Protein AF-A0A245ZT19-F1 (afdb_monomer)

Organism: NCBI:txid370959

Solvent-accessible surface area (backbone atoms only — not comparable to full-atom values): 15879 Å² total; per-residue (Å²): 135,87,75,65,71,72,68,60,70,73,66,64,50,75,56,33,63,72,49,55,46,50,72,22,51,42,85,47,92,98,32,25,25,40,15,74,93,61,24,46,46,21,30,74,36,50,62,68,58,50,52,50,52,30,53,49,33,32,53,49,47,54,52,48,54,54,47,48,55,51,38,42,53,51,16,43,54,48,13,57,68,75,30,68,91,52,58,70,31,61,26,32,32,47,20,41,51,42,31,38,52,48,49,47,51,47,50,54,51,48,54,55,54,71,40,47,61,60,63,76,45,66,86,59,73,63,77,39,75,62,39,75,67,70,90,67,68,79,60,28,32,68,55,50,55,46,48,35,51,53,54,51,49,65,69,56,67,79,67,86,50,66,40,58,52,27,41,46,58,31,51,52,51,41,53,53,49,45,51,51,51,52,50,51,52,56,61,69,68,52,50,75,66,52,52,60,60,47,52,58,54,57,52,68,70,52,59,73,67,51,70,65,52,50,52,51,37,52,51,45,42,50,49,30,33,53,47,26,46,50,32,24,53,51,34,26,53,48,41,28,56,75,68,74,39,54,89,92,68,51,56,67,67,56,48,50,53,12,45,55,52,4,48,53,47,12,52,52,49,31,54,51,44,36,51,50,32,30,73,73,68,74,42,46,38,38,40,54,65,67,71,63,62,97,86,118

Radius of gyration: 22.36 Å; Cα contacts (8 Å, |Δi|>4): 293; chains: 1; bounding box: 56×54×64 Å

Sequence (296 aa):
MSRDPLSSASRAGPFDKLAGVAAQFEPAGDGYLYRQDGWGPGIPVTLLERDAFVRAGARDLLLHLAALALCVVAAWLAAVRVTSGADDVVGAVVFATFASAAAILLLISHEWHRRAASRAMAARRPAAPPRTAPGGGAGYGTIAGVMAIALLWLFTGTIGTTAYRAFFAVSVLLIGMFLIVRRWLARRRLTPSQRRAATPLRRASAEPASVGAGCAMLLFFLLETVAGIFALFGTVALVLRLAGQPIEDPNGWVFAIGFLLGGAVAYAAMRMIDRLCKRWTGLSAMDAFSWLPVHW

Structure (mmCIF, N/CA/C/O backbone):
data_AF-A0A245ZT19-F1
#
_entry.id   AF-A0A245ZT19-F1
#
loop_
_atom_site.group_PDB
_atom_site.id
_atom_site.type_symbol
_atom_site.label_atom_id
_atom_site.label_alt_id
_atom_site.label_comp_id
_atom_site.label_asym_id
_atom_site.label_entity_id
_atom_site.label_seq_id
_atom_site.pdbx_PDB_ins_code
_atom_site.Cartn_x
_atom_site.Cartn_y
_atom_site.Cartn_z
_atom_site.occupancy
_atom_site.B_iso_or_equiv
_atom_site.auth_seq_id
_atom_site.auth_comp_id
_atom_site.auth_asym_id
_atom_site.auth_atom_id
_atom_site.pdbx_PDB_model_num
ATOM 1 N N . MET A 1 1 ? -15.063 -27.845 30.326 1.00 54.38 1 MET A N 1
ATOM 2 C CA . MET A 1 1 ? -13.776 -27.514 29.673 1.00 54.38 1 MET A CA 1
ATOM 3 C C . MET A 1 1 ? -13.920 -26.181 28.950 1.00 54.38 1 MET A C 1
ATOM 5 O O . MET A 1 1 ? -14.525 -26.136 27.888 1.00 54.38 1 MET A O 1
ATOM 9 N N . SER A 1 2 ? -13.437 -25.098 29.561 1.00 58.59 2 SER A N 1
ATOM 10 C CA . SER A 1 2 ? -13.390 -23.760 28.957 1.00 58.59 2 SER A CA 1
ATOM 11 C C . SER A 1 2 ? -12.283 -23.744 27.898 1.00 58.59 2 SER A C 1
ATOM 13 O O . SER A 1 2 ? -11.113 -23.917 28.234 1.00 58.59 2 SER A O 1
ATOM 15 N N . ARG A 1 3 ? -12.639 -23.638 26.612 1.00 58.53 3 ARG A N 1
ATOM 16 C CA . ARG A 1 3 ? -11.652 -23.366 25.558 1.00 58.53 3 ARG A CA 1
ATOM 17 C C . ARG A 1 3 ? -11.302 -21.894 25.659 1.00 58.53 3 ARG A C 1
ATOM 19 O O . ARG A 1 3 ? -12.158 -21.060 25.398 1.00 58.53 3 ARG A O 1
ATOM 26 N N . ASP A 1 4 ? -10.061 -21.615 26.030 1.00 64.50 4 ASP A N 1
ATOM 27 C CA . ASP A 1 4 ? -9.544 -20.263 26.197 1.00 64.50 4 ASP A CA 1
ATOM 28 C C . ASP A 1 4 ? -9.726 -19.458 24.889 1.00 64.50 4 ASP A C 1
ATOM 30 O O . ASP A 1 4 ? -9.058 -19.764 23.884 1.00 64.50 4 ASP A O 1
ATOM 34 N N . PRO A 1 5 ? -10.655 -18.480 24.838 1.00 56.66 5 PRO A N 1
ATOM 35 C CA . PRO A 1 5 ? -11.001 -17.764 23.608 1.00 56.66 5 PRO A CA 1
ATOM 36 C C . PRO A 1 5 ? -9.805 -16.985 23.041 1.00 56.66 5 PRO A C 1
ATOM 38 O O . PRO A 1 5 ? -9.722 -16.763 21.828 1.00 56.66 5 PRO A O 1
ATOM 41 N N . LEU A 1 6 ? -8.816 -16.674 23.884 1.00 55.88 6 LEU A N 1
ATOM 42 C CA . LEU A 1 6 ? -7.572 -16.007 23.507 1.00 55.88 6 LEU A CA 1
ATOM 43 C C . LEU A 1 6 ? -6.651 -16.875 22.632 1.00 55.88 6 LEU A C 1
ATOM 45 O O . LEU A 1 6 ? -5.889 -16.335 21.829 1.00 55.88 6 LEU A O 1
ATOM 49 N N . SER A 1 7 ? -6.764 -18.207 22.685 1.00 59.12 7 SER A N 1
ATOM 50 C CA . SER A 1 7 ? -5.954 -19.104 21.840 1.00 59.12 7 SER A CA 1
ATOM 51 C C . SER A 1 7 ? -6.336 -19.065 20.351 1.00 59.12 7 SER A C 1
ATOM 53 O O . SER A 1 7 ? -5.546 -19.455 19.491 1.00 59.12 7 SER A O 1
ATOM 55 N N . SER A 1 8 ? -7.532 -18.560 20.022 1.00 55.00 8 SER A N 1
ATOM 56 C CA . SER A 1 8 ? -8.007 -18.430 18.637 1.00 55.00 8 SER A CA 1
ATOM 57 C C . SER A 1 8 ? -7.452 -17.190 17.923 1.00 55.00 8 SER A C 1
ATOM 59 O O . SER A 1 8 ? -7.265 -17.206 16.705 1.00 55.00 8 SER A O 1
ATOM 61 N N . ALA A 1 9 ? -7.099 -16.139 18.673 1.00 54.78 9 ALA A N 1
ATOM 62 C CA . ALA A 1 9 ? -6.536 -14.906 18.127 1.00 54.78 9 ALA A CA 1
ATOM 63 C C . ALA A 1 9 ? -5.123 -15.098 17.538 1.00 54.78 9 ALA A C 1
ATOM 65 O O . ALA A 1 9 ? -4.716 -14.329 16.667 1.00 54.78 9 ALA A O 1
ATOM 66 N N . SER A 1 10 ? -4.390 -16.144 17.945 1.00 55.75 10 SER A N 1
ATOM 67 C CA . SER A 1 10 ? -3.040 -16.429 17.435 1.00 55.75 10 SER A CA 1
ATOM 68 C C . SER A 1 10 ? -3.011 -17.187 16.100 1.00 55.75 10 SER A C 1
ATOM 70 O O . SER A 1 10 ? -1.952 -17.266 15.480 1.00 55.75 10 SER A O 1
ATOM 72 N N . ARG A 1 11 ? -4.156 -17.693 15.609 1.00 63.12 11 ARG A N 1
ATOM 73 C CA . ARG A 1 11 ? -4.246 -18.474 14.357 1.00 63.12 11 ARG A CA 1
ATOM 74 C C . ARG A 1 11 ? -4.524 -17.652 13.098 1.00 63.12 11 ARG A C 1
ATOM 76 O O . ARG A 1 11 ? -4.801 -18.236 12.055 1.00 63.12 11 ARG A O 1
ATOM 83 N N . ALA A 1 12 ? -4.469 -16.322 13.168 1.00 65.38 12 ALA A N 1
ATOM 84 C CA . ALA A 1 12 ? -4.540 -15.506 11.959 1.00 65.38 12 ALA A CA 1
ATOM 85 C C . ALA A 1 12 ? -3.363 -15.875 11.042 1.00 65.38 12 ALA A C 1
ATOM 87 O O . ALA A 1 12 ? -2.196 -15.740 11.435 1.00 65.38 12 ALA A O 1
ATOM 88 N N . GLY A 1 13 ? -3.675 -16.357 9.839 1.00 73.62 13 GLY A N 1
ATOM 89 C CA . GLY A 1 13 ? -2.670 -16.726 8.853 1.00 73.62 13 GLY A CA 1
ATOM 90 C C . GLY A 1 13 ? -1.829 -15.509 8.447 1.00 73.62 13 GLY A C 1
ATOM 91 O O . GLY A 1 13 ? -2.237 -14.361 8.656 1.00 73.62 13 GLY A O 1
ATOM 92 N N . PRO A 1 14 ? -0.650 -15.710 7.837 1.00 69.81 14 PRO A N 1
ATOM 93 C CA . PRO A 1 14 ? 0.199 -14.603 7.388 1.00 69.81 14 PRO A CA 1
ATOM 94 C C . PRO A 1 14 ? -0.545 -13.639 6.444 1.00 69.81 14 PRO A C 1
ATOM 96 O O . PRO A 1 14 ? -0.366 -12.424 6.538 1.00 69.81 14 PRO A O 1
ATOM 99 N N . PHE A 1 15 ? -1.450 -14.158 5.608 1.00 63.06 15 PHE A N 1
ATOM 100 C CA . PHE A 1 15 ? -2.271 -13.361 4.693 1.00 63.06 15 PHE A CA 1
ATOM 101 C C . PHE A 1 15 ? -3.323 -12.490 5.395 1.00 63.06 15 PHE A C 1
ATOM 103 O O . PHE A 1 15 ? -3.594 -11.382 4.935 1.00 63.06 15 PHE A O 1
ATOM 110 N N . ASP A 1 16 ? -3.856 -12.920 6.541 1.00 67.56 16 ASP A N 1
ATOM 111 C CA . ASP A 1 16 ? -4.847 -12.142 7.301 1.00 67.56 16 ASP A CA 1
ATOM 112 C C . ASP A 1 16 ? -4.227 -10.864 7.879 1.00 67.56 16 ASP A C 1
ATOM 114 O O . ASP A 1 16 ? -4.866 -9.807 7.937 1.00 67.56 16 ASP A O 1
ATOM 118 N N . LYS A 1 17 ? -2.950 -10.952 8.277 1.00 68.25 17 LYS A N 1
ATOM 119 C CA . LYS A 1 17 ? -2.158 -9.807 8.745 1.00 68.25 17 LYS A CA 1
ATOM 120 C C . LYS A 1 17 ? -1.854 -8.842 7.600 1.00 68.25 17 LYS A C 1
ATOM 122 O O . LYS A 1 17 ? -1.974 -7.635 7.785 1.00 68.25 17 LYS A O 1
ATOM 127 N N . LEU A 1 18 ? -1.517 -9.373 6.424 1.00 61.47 18 LEU A N 1
ATOM 128 C CA . LEU A 1 18 ? -1.243 -8.596 5.210 1.00 61.47 18 LEU A CA 1
ATOM 129 C C . LEU A 1 18 ? -2.477 -7.850 4.685 1.00 61.47 18 LEU A C 1
ATOM 131 O O . LEU A 1 18 ? -2.364 -6.686 4.314 1.00 61.47 18 LEU A O 1
ATOM 135 N N . ALA A 1 19 ? -3.662 -8.466 4.720 1.00 69.31 19 ALA A N 1
ATOM 136 C CA . ALA A 1 19 ? -4.909 -7.811 4.312 1.00 69.31 19 ALA A CA 1
ATOM 137 C C . ALA A 1 19 ? -5.309 -6.642 5.237 1.00 69.31 19 ALA A C 1
ATOM 139 O O . ALA A 1 19 ? -6.120 -5.788 4.866 1.00 69.31 19 ALA A O 1
ATOM 140 N N . GLY A 1 20 ? -4.781 -6.601 6.468 1.00 73.00 20 GLY A N 1
ATOM 141 C CA . GLY A 1 20 ? -5.048 -5.531 7.433 1.00 73.00 20 GLY A CA 1
ATOM 142 C C . GLY A 1 20 ? -6.518 -5.427 7.867 1.00 73.00 20 GLY A C 1
ATOM 143 O O . GLY A 1 20 ? -6.924 -4.411 8.432 1.00 73.00 20 GLY A O 1
ATOM 144 N N . VAL A 1 21 ? -7.338 -6.444 7.576 1.00 82.81 21 VAL A N 1
ATOM 145 C CA . VAL A 1 21 ? -8.755 -6.511 7.972 1.00 82.81 21 VAL A CA 1
ATOM 146 C C . VAL A 1 21 ? -8.883 -7.039 9.397 1.00 82.81 21 VAL A C 1
ATOM 148 O O . VAL A 1 21 ? -9.641 -6.481 10.183 1.00 82.81 21 VAL A O 1
ATOM 151 N N . ALA A 1 22 ? -8.081 -8.038 9.778 1.00 86.25 22 ALA A N 1
ATOM 152 C CA . ALA A 1 22 ? -8.106 -8.615 11.124 1.00 86.25 22 ALA A CA 1
ATOM 153 C C . ALA A 1 22 ? -7.781 -7.589 12.226 1.00 86.25 22 ALA A C 1
ATOM 155 O O . ALA A 1 22 ? -8.376 -7.637 13.298 1.00 86.25 22 ALA A O 1
ATOM 156 N N . ALA A 1 23 ? -6.899 -6.625 11.941 1.00 83.81 23 ALA A N 1
ATOM 157 C CA . ALA A 1 23 ? -6.518 -5.560 12.873 1.00 83.81 23 ALA A CA 1
ATOM 158 C C . ALA A 1 23 ? -7.666 -4.587 13.217 1.00 83.81 23 ALA A C 1
ATOM 160 O O . ALA A 1 23 ? -7.530 -3.794 14.142 1.00 83.81 23 ALA A O 1
ATOM 161 N N . GLN A 1 24 ? -8.786 -4.636 12.488 1.00 90.56 24 GLN A N 1
ATOM 162 C CA . GLN A 1 24 ? -9.964 -3.794 12.731 1.00 90.56 24 GLN A CA 1
ATOM 163 C C . GLN A 1 24 ? -10.934 -4.397 13.760 1.00 90.56 24 GLN A C 1
ATOM 165 O O . GLN A 1 24 ? -11.947 -3.773 14.067 1.00 90.56 24 GLN A O 1
ATOM 170 N N . PHE A 1 25 ? -10.667 -5.608 14.261 1.00 94.38 25 PHE A N 1
ATOM 171 C CA . PHE A 1 25 ? -11.528 -6.314 15.211 1.00 94.38 25 PHE A CA 1
ATOM 172 C C . PHE A 1 25 ? -10.814 -6.491 16.550 1.00 94.38 25 PHE A C 1
ATOM 174 O O . PHE A 1 25 ? -9.817 -7.205 16.651 1.00 94.38 25 PHE A O 1
ATOM 181 N N . GLU A 1 26 ? -11.352 -5.859 17.584 1.00 93.00 26 GLU A N 1
ATOM 182 C CA . GLU A 1 26 ? -10.833 -5.891 18.950 1.00 93.00 26 GLU A CA 1
ATOM 183 C C . GLU A 1 26 ? -11.645 -6.891 19.785 1.00 93.00 26 GLU A C 1
ATOM 185 O O . GLU A 1 26 ? -12.871 -6.849 19.715 1.00 93.00 26 GLU A O 1
ATOM 190 N N . PRO A 1 27 ? -11.032 -7.784 20.575 1.00 94.62 27 PRO A N 1
ATOM 191 C CA . PRO A 1 27 ? -11.780 -8.672 21.469 1.00 94.62 27 PRO A CA 1
ATOM 192 C C . PRO A 1 27 ? -12.597 -7.880 22.506 1.00 94.62 27 PRO A C 1
ATOM 194 O O . PRO A 1 27 ? -12.078 -6.927 23.091 1.00 94.62 27 PRO A O 1
ATOM 197 N N . ALA A 1 28 ? -13.853 -8.268 22.751 1.00 95.06 28 ALA A N 1
ATOM 198 C CA . ALA A 1 28 ? -14.713 -7.647 23.763 1.00 95.06 28 ALA A CA 1
ATOM 199 C C . ALA A 1 28 ? -15.787 -8.617 24.284 1.00 95.06 28 ALA A C 1
ATOM 201 O O . ALA A 1 28 ? -16.756 -8.914 23.582 1.00 95.06 28 ALA A O 1
ATOM 202 N N . GLY A 1 29 ? -15.637 -9.074 25.533 1.00 92.75 29 GLY A N 1
ATOM 203 C CA . GLY A 1 29 ? -16.539 -10.063 26.134 1.00 92.75 29 GLY A CA 1
ATOM 204 C C . GLY A 1 29 ? -16.599 -11.344 25.296 1.00 92.75 29 GLY A C 1
ATOM 205 O O . GLY A 1 29 ? -15.560 -11.873 24.907 1.00 92.75 29 GLY A O 1
ATOM 206 N N . ASP A 1 30 ? -17.814 -11.779 24.960 1.00 92.25 30 ASP A N 1
ATOM 207 C CA . ASP A 1 30 ? -18.072 -12.979 24.147 1.00 92.25 30 ASP A CA 1
ATOM 208 C C . ASP A 1 30 ? -17.965 -12.737 22.624 1.00 92.25 30 ASP A C 1
ATOM 210 O O . ASP A 1 30 ? -18.282 -13.613 21.816 1.00 92.25 30 ASP A O 1
ATOM 214 N N . GLY A 1 31 ? -17.536 -11.544 22.200 1.00 95.19 31 GLY A N 1
ATOM 215 C CA . GLY A 1 31 ? -17.458 -11.162 20.793 1.00 95.19 31 GLY A CA 1
ATOM 216 C C . GLY A 1 31 ? -16.306 -10.216 20.474 1.00 95.19 31 GLY A C 1
ATOM 217 O O . GLY A 1 31 ? -15.242 -10.239 21.096 1.00 95.19 31 GLY A O 1
ATOM 218 N N . TYR A 1 32 ? -16.516 -9.393 19.449 1.00 97.12 32 TYR A N 1
ATOM 219 C CA . TYR A 1 32 ? -15.545 -8.419 18.969 1.00 97.12 32 TYR A CA 1
ATOM 220 C C . TYR A 1 32 ? -16.182 -7.042 18.808 1.00 97.12 32 TYR A C 1
ATOM 222 O O . TYR A 1 32 ? -17.378 -6.903 18.560 1.00 97.12 32 TYR A O 1
ATOM 230 N N . LEU A 1 33 ? -15.355 -6.008 18.890 1.00 96.69 33 LEU A N 1
ATOM 231 C CA . LEU A 1 33 ? -15.681 -4.659 18.466 1.00 96.69 33 LEU A CA 1
ATOM 232 C C . LEU A 1 33 ? -14.980 -4.381 17.144 1.00 96.69 33 LEU A C 1
ATOM 234 O O . LEU A 1 33 ? -13.755 -4.427 17.050 1.00 96.69 33 LEU A O 1
ATOM 238 N N . TYR A 1 34 ? -15.761 -4.061 16.123 1.00 96.12 34 TYR A N 1
ATOM 239 C CA . TYR A 1 34 ? -15.250 -3.527 14.877 1.00 96.12 34 TYR A CA 1
ATOM 240 C C . TYR A 1 34 ? -14.967 -2.031 15.020 1.00 96.12 34 TYR A C 1
ATOM 242 O O . TYR A 1 34 ? -15.844 -1.257 15.420 1.00 96.12 34 TYR A O 1
ATOM 250 N N . ARG A 1 35 ? -13.749 -1.628 14.655 1.00 93.50 35 ARG A N 1
ATOM 251 C CA . ARG A 1 35 ? -13.320 -0.235 14.517 1.00 93.50 35 ARG A CA 1
ATOM 252 C C . ARG A 1 35 ? -12.575 -0.078 13.203 1.00 93.50 35 ARG A C 1
ATOM 254 O O . ARG A 1 35 ? -11.525 -0.688 12.998 1.00 93.50 35 ARG A O 1
ATOM 261 N N . GLN A 1 36 ? -13.101 0.757 12.312 1.00 87.56 36 GLN A N 1
ATOM 262 C CA . GLN A 1 36 ? -12.430 1.019 11.045 1.00 87.56 36 GLN A CA 1
ATOM 263 C C . GLN A 1 36 ? -11.054 1.636 11.317 1.00 87.56 36 GLN A C 1
ATOM 265 O O . GLN A 1 36 ? -10.942 2.666 11.981 1.00 87.56 36 GLN A O 1
ATOM 270 N N . ASP A 1 37 ? -10.011 0.979 10.809 1.00 82.56 37 ASP A N 1
ATOM 271 C CA . ASP A 1 37 ? -8.611 1.356 11.025 1.00 82.56 37 ASP A CA 1
ATOM 272 C C . ASP A 1 37 ? -8.202 1.445 12.521 1.00 82.56 37 ASP A C 1
ATOM 274 O O . ASP A 1 37 ? -7.204 2.082 12.837 1.00 82.56 37 ASP A O 1
ATOM 278 N N . GLY A 1 38 ? -8.947 0.809 13.441 1.00 84.00 38 GLY A N 1
ATOM 279 C CA . GLY A 1 38 ? -8.692 0.846 14.892 1.00 84.00 38 GLY A CA 1
ATOM 280 C C . GLY A 1 38 ? -9.283 2.060 15.629 1.00 84.00 38 GLY A C 1
ATOM 281 O O . GLY A 1 38 ? -9.121 2.187 16.843 1.00 84.00 38 GLY A O 1
ATOM 282 N N . TRP A 1 39 ? -10.006 2.943 14.928 1.00 84.75 39 TRP A N 1
ATOM 283 C CA . TRP A 1 39 ? -10.512 4.209 15.476 1.00 84.75 39 TRP A CA 1
ATOM 284 C C . TRP A 1 39 ? -12.036 4.332 15.406 1.00 84.75 39 TRP A C 1
ATOM 286 O O . TRP A 1 39 ? -12.730 3.537 14.772 1.00 84.75 39 TRP A O 1
ATOM 296 N N . GLY A 1 40 ? -12.567 5.385 16.034 1.00 87.50 40 GLY A N 1
ATOM 297 C CA . GLY A 1 40 ? -14.006 5.656 16.045 1.00 87.50 40 GLY A CA 1
ATOM 298 C C . GLY A 1 40 ? -14.746 4.774 17.049 1.00 87.50 40 GLY A C 1
ATOM 299 O O . GLY A 1 40 ? -14.092 4.130 17.867 1.00 87.50 40 GLY A O 1
ATOM 300 N N . PRO A 1 41 ? -16.088 4.805 17.085 1.00 93.06 41 PRO A N 1
ATOM 301 C CA . PRO A 1 41 ? -16.881 4.046 18.049 1.00 93.06 41 PRO A CA 1
ATOM 302 C C . PRO A 1 41 ? -16.854 2.544 17.731 1.00 93.06 41 PRO A C 1
ATOM 304 O O . PRO A 1 41 ? -16.785 2.154 16.569 1.00 93.06 41 PRO A O 1
ATOM 307 N N . GLY A 1 42 ? -16.870 1.704 18.767 1.00 95.69 42 GLY A N 1
ATOM 308 C CA . GLY A 1 42 ? -16.786 0.252 18.595 1.00 95.69 42 GLY A CA 1
ATOM 309 C C . GLY A 1 42 ? -18.158 -0.331 18.283 1.00 95.69 42 GLY A C 1
ATOM 310 O O . GLY A 1 42 ? -19.097 -0.138 19.059 1.00 95.69 42 GLY A O 1
ATOM 311 N N . ILE A 1 43 ? -18.273 -1.040 17.162 1.00 97.38 43 ILE A N 1
ATOM 312 C CA . ILE A 1 43 ? -19.517 -1.694 16.743 1.00 97.38 43 ILE A CA 1
ATOM 313 C C . ILE A 1 43 ? -19.443 -3.176 17.123 1.00 97.38 43 ILE A C 1
ATOM 315 O O . ILE A 1 43 ? -18.464 -3.819 16.750 1.00 97.38 43 ILE A O 1
ATOM 319 N N . PRO A 1 44 ? -20.428 -3.738 17.844 1.00 97.38 44 PRO A N 1
ATOM 320 C CA . PRO A 1 44 ? -20.389 -5.143 18.233 1.00 97.38 44 PRO A CA 1
ATOM 321 C C . PRO A 1 44 ? -20.523 -6.056 17.007 1.00 97.38 44 PRO A C 1
ATOM 323 O O . PRO A 1 44 ? -21.385 -5.856 16.144 1.00 97.38 44 PRO A O 1
ATOM 326 N N . VAL A 1 45 ? -19.653 -7.061 16.944 1.00 97.25 45 VAL A N 1
ATOM 327 C CA . VAL A 1 45 ? -19.564 -8.057 15.875 1.00 97.25 45 VAL A CA 1
ATOM 328 C C . VAL A 1 45 ? -19.335 -9.431 16.499 1.00 97.25 45 VAL A C 1
ATOM 330 O O . VAL A 1 45 ? -18.525 -9.596 17.412 1.00 97.25 45 VAL A O 1
ATOM 333 N N . THR A 1 46 ? -20.053 -10.434 16.008 1.00 96.62 46 THR A N 1
ATOM 334 C CA . THR A 1 46 ? -19.875 -11.826 16.444 1.00 96.62 46 THR A CA 1
ATOM 335 C C . THR A 1 46 ? -18.575 -12.420 15.887 1.00 96.62 46 THR A C 1
ATOM 337 O O . THR A 1 46 ? -18.034 -11.949 14.884 1.00 96.62 46 THR A O 1
ATOM 340 N N . LEU A 1 47 ? -18.070 -13.502 16.492 1.00 94.88 47 LEU A N 1
ATOM 341 C CA . LEU A 1 47 ? -16.902 -14.222 15.961 1.00 94.88 47 LEU A CA 1
ATOM 342 C C . LEU A 1 47 ? -17.118 -14.680 14.505 1.00 94.88 47 LEU A C 1
ATOM 344 O O . LEU A 1 47 ? -16.230 -14.525 13.668 1.00 94.88 47 LEU A O 1
ATOM 348 N N . LEU A 1 48 ? -18.315 -15.185 14.187 1.00 95.81 48 LEU A N 1
ATOM 349 C CA . LEU A 1 48 ? -18.652 -15.673 12.847 1.00 95.81 48 LEU A CA 1
ATOM 350 C C . LEU A 1 48 ? -18.599 -14.556 11.796 1.00 95.81 48 LEU A C 1
ATOM 352 O O . LEU A 1 48 ? -18.060 -14.756 10.706 1.00 95.81 48 LEU A O 1
ATOM 356 N N . GLU A 1 49 ? -19.119 -13.374 12.126 1.00 96.62 49 GLU A N 1
ATOM 357 C CA . GLU A 1 49 ? -19.066 -12.204 11.248 1.00 96.62 49 GLU A CA 1
ATOM 358 C C . GLU A 1 49 ? -17.632 -11.712 11.040 1.00 96.62 49 GLU A C 1
ATOM 360 O O . GLU A 1 49 ? -17.234 -11.472 9.899 1.00 96.62 49 GLU A O 1
ATOM 365 N N . ARG A 1 50 ? -16.836 -11.604 12.116 1.00 94.81 50 ARG A N 1
ATOM 366 C CA . ARG A 1 50 ? -15.407 -11.260 12.024 1.00 94.81 50 ARG A CA 1
ATOM 367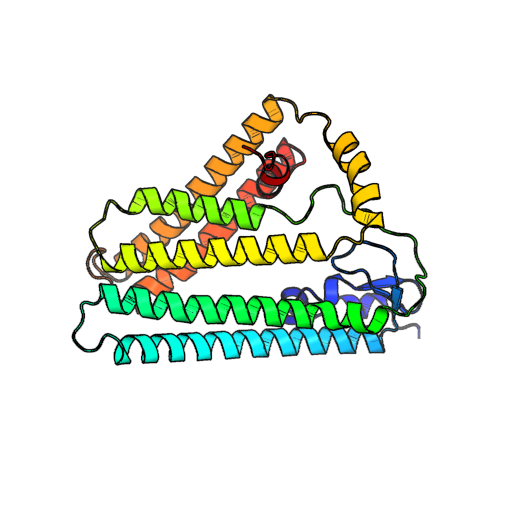 C C . ARG A 1 50 ? -14.700 -12.192 11.048 1.00 94.81 50 ARG A C 1
ATOM 369 O O . ARG A 1 50 ? -14.042 -11.724 10.121 1.00 94.81 50 ARG A O 1
ATOM 376 N N . ASP A 1 51 ? -14.839 -13.497 11.246 1.00 94.75 51 ASP A N 1
ATOM 377 C CA . ASP A 1 51 ? -14.126 -14.485 10.447 1.00 94.75 51 ASP A CA 1
ATOM 378 C C . ASP A 1 51 ? -14.578 -14.461 8.979 1.00 94.75 51 ASP A C 1
ATOM 380 O O . ASP A 1 51 ? -13.763 -14.649 8.074 1.00 94.75 51 ASP A O 1
ATOM 384 N N . ALA A 1 52 ? -15.857 -14.168 8.719 1.00 95.31 52 ALA A N 1
ATOM 385 C CA . ALA A 1 52 ? -16.357 -13.948 7.366 1.00 95.31 52 ALA A CA 1
ATOM 386 C C . ALA A 1 52 ? -15.692 -12.731 6.697 1.00 95.31 52 ALA A C 1
ATOM 388 O O . ALA A 1 52 ? -15.223 -12.850 5.563 1.00 95.31 52 ALA A O 1
ATOM 389 N N . PHE A 1 53 ? -15.578 -11.592 7.392 1.00 94.56 53 PHE A N 1
ATO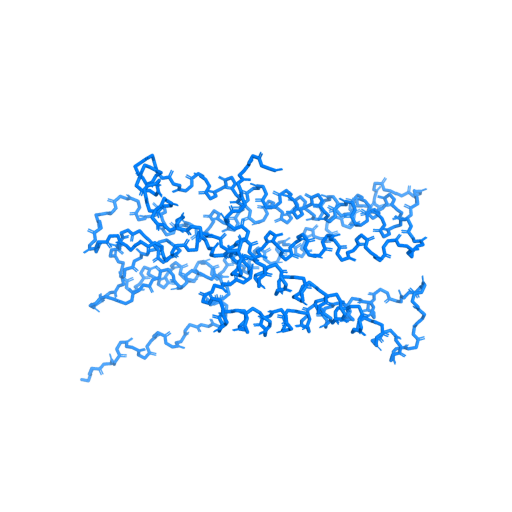M 390 C CA . PHE A 1 53 ? -14.903 -10.404 6.852 1.00 94.56 53 PHE A CA 1
ATOM 391 C C . PHE A 1 53 ? -13.403 -10.611 6.651 1.00 94.56 53 PHE A C 1
ATOM 393 O O . PHE A 1 53 ? -12.865 -10.177 5.633 1.00 94.56 53 PHE A O 1
ATOM 400 N N . VAL A 1 54 ? -12.723 -11.280 7.586 1.00 91.88 54 VAL A N 1
ATOM 401 C CA . VAL A 1 54 ? -11.285 -11.564 7.477 1.00 91.88 54 VAL A CA 1
ATOM 402 C C . VAL A 1 54 ? -11.007 -12.470 6.278 1.00 91.88 54 VAL A C 1
ATOM 404 O O . VAL A 1 54 ? -10.186 -12.111 5.434 1.00 91.88 54 VAL A O 1
ATOM 407 N N . ARG A 1 55 ? -11.750 -13.578 6.124 1.00 91.81 55 ARG A N 1
ATOM 408 C CA . ARG A 1 55 ? -11.613 -14.467 4.956 1.00 91.81 55 ARG A CA 1
ATOM 409 C C . ARG A 1 55 ? -11.930 -13.756 3.643 1.00 91.81 55 ARG A C 1
ATOM 411 O O . ARG A 1 55 ? -11.215 -13.950 2.661 1.00 91.81 55 ARG A O 1
ATOM 418 N N . ALA A 1 56 ? -12.978 -12.930 3.616 1.00 90.06 56 ALA A N 1
ATOM 419 C CA . ALA A 1 56 ? -13.322 -12.143 2.436 1.00 90.06 56 ALA A CA 1
ATOM 420 C C . ALA A 1 56 ? -12.200 -11.159 2.069 1.00 90.06 56 ALA A C 1
ATOM 422 O O . ALA A 1 56 ? -11.826 -11.086 0.904 1.00 90.06 56 ALA A O 1
ATOM 423 N N . GLY A 1 57 ? -11.615 -10.468 3.053 1.00 84.19 57 GLY A N 1
ATOM 424 C CA . GLY A 1 57 ? -10.489 -9.555 2.847 1.00 84.19 57 GLY A CA 1
ATOM 425 C C . GLY A 1 57 ? -9.213 -10.249 2.365 1.00 84.19 57 GLY A C 1
ATOM 426 O O . GLY A 1 57 ? -8.534 -9.731 1.483 1.00 84.19 57 GLY A O 1
ATOM 427 N N . ALA A 1 58 ? -8.899 -11.434 2.896 1.00 83.75 58 ALA A N 1
ATOM 428 C CA . ALA A 1 58 ? -7.758 -12.228 2.440 1.00 83.75 58 ALA A CA 1
ATOM 429 C C . ALA A 1 58 ? -7.945 -12.717 0.994 1.00 83.75 58 ALA A C 1
ATOM 431 O O . ALA A 1 58 ? -7.047 -12.565 0.166 1.00 83.75 58 ALA A O 1
ATOM 432 N N . ARG A 1 59 ? -9.133 -13.246 0.664 1.00 89.88 59 ARG A N 1
ATOM 433 C CA . ARG A 1 59 ? -9.487 -13.639 -0.709 1.00 89.88 59 ARG A CA 1
ATOM 434 C C . ARG A 1 59 ? -9.416 -12.448 -1.665 1.00 89.88 59 ARG A C 1
ATOM 436 O O . ARG A 1 59 ? -8.874 -12.584 -2.756 1.00 89.88 59 ARG A O 1
ATOM 443 N N . ASP A 1 60 ? -9.945 -11.302 -1.253 1.00 84.81 60 ASP A N 1
ATOM 444 C CA . ASP A 1 60 ? -9.913 -10.067 -2.032 1.00 84.81 60 ASP A CA 1
ATOM 445 C C . ASP A 1 60 ? -8.480 -9.613 -2.330 1.00 84.81 60 ASP A C 1
ATOM 447 O O . ASP A 1 60 ? -8.159 -9.326 -3.482 1.00 84.81 60 ASP A O 1
ATOM 451 N N . LEU A 1 61 ? -7.598 -9.617 -1.325 1.00 80.19 61 LEU A N 1
ATOM 452 C CA . LEU A 1 61 ? -6.187 -9.284 -1.511 1.00 80.19 61 LEU A CA 1
ATOM 453 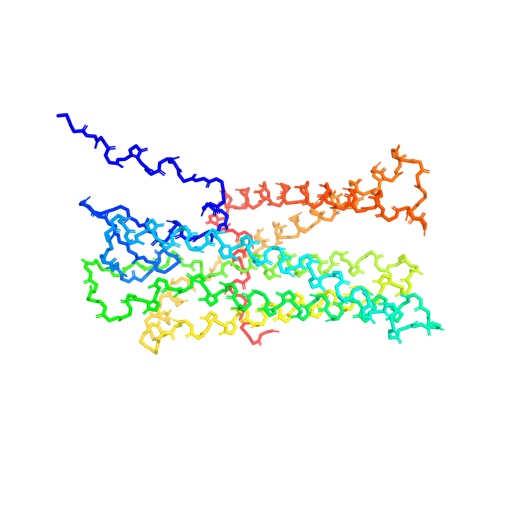C C . LEU A 1 61 ? -5.522 -10.215 -2.535 1.00 80.19 61 LEU A C 1
ATOM 455 O O . LEU A 1 61 ? -4.840 -9.737 -3.436 1.00 80.19 61 LEU A O 1
ATOM 459 N N . LEU A 1 62 ? -5.738 -11.531 -2.429 1.00 81.50 62 LEU A N 1
ATOM 460 C CA . LEU A 1 62 ? -5.174 -12.502 -3.374 1.00 81.50 62 LEU A CA 1
ATOM 461 C C . LEU A 1 62 ? -5.669 -12.265 -4.807 1.00 81.50 62 LEU A C 1
ATOM 463 O O . LEU A 1 62 ? -4.869 -12.295 -5.741 1.00 81.50 62 LEU A O 1
ATOM 467 N N . LEU A 1 63 ? -6.963 -11.979 -4.981 1.00 83.31 63 LEU A N 1
ATOM 468 C CA . LEU A 1 63 ? -7.530 -11.644 -6.289 1.00 83.31 63 LEU A CA 1
ATOM 469 C C . LEU A 1 63 ? -6.941 -10.346 -6.852 1.00 83.31 63 LEU A C 1
ATOM 471 O O . LEU A 1 63 ? -6.636 -10.297 -8.039 1.00 83.31 63 LEU A O 1
ATOM 475 N N . HIS A 1 64 ? -6.721 -9.323 -6.022 1.00 80.62 64 HIS A N 1
ATOM 476 C CA . HIS A 1 64 ? -6.085 -8.076 -6.456 1.00 80.62 64 HIS A CA 1
ATOM 477 C C . HIS A 1 64 ? -4.611 -8.267 -6.827 1.00 80.62 64 HIS A C 1
ATOM 479 O O . HIS A 1 64 ? -4.153 -7.659 -7.790 1.00 80.62 64 HIS A O 1
ATOM 485 N N . LEU A 1 65 ? -3.872 -9.126 -6.116 1.00 74.50 65 LEU A N 1
ATOM 486 C CA . LEU A 1 65 ? -2.492 -9.473 -6.473 1.00 74.50 65 LEU A CA 1
ATOM 487 C C . LEU A 1 65 ? -2.428 -10.228 -7.808 1.00 74.50 65 LEU A C 1
ATOM 489 O O . LEU A 1 65 ? -1.601 -9.900 -8.658 1.00 74.50 65 LEU A O 1
ATOM 493 N N . ALA A 1 66 ? -3.330 -11.189 -8.024 1.00 77.62 66 ALA A N 1
ATOM 494 C CA . ALA A 1 66 ? -3.441 -11.896 -9.298 1.00 77.62 66 ALA A CA 1
ATOM 495 C C . ALA A 1 66 ? -3.843 -10.947 -10.441 1.00 77.62 66 ALA A C 1
ATOM 497 O O . ALA A 1 66 ? -3.232 -10.964 -11.509 1.00 77.62 66 ALA A O 1
ATOM 498 N N . ALA A 1 67 ? -4.824 -10.071 -10.205 1.00 77.31 67 ALA A N 1
ATOM 499 C CA . ALA A 1 67 ? -5.250 -9.065 -11.170 1.00 77.31 67 ALA A CA 1
ATOM 500 C C . ALA A 1 67 ? -4.124 -8.075 -11.498 1.00 77.31 67 ALA A C 1
ATOM 502 O O . ALA A 1 67 ? -3.944 -7.737 -12.662 1.00 77.31 67 ALA A O 1
ATOM 503 N N . LEU A 1 68 ? -3.322 -7.661 -10.511 1.00 76.69 68 LEU A N 1
ATOM 504 C CA . LEU A 1 68 ? -2.164 -6.796 -10.737 1.00 76.69 68 LEU A CA 1
ATOM 505 C C . LEU A 1 68 ? -1.156 -7.455 -11.681 1.00 76.69 68 LEU A C 1
ATOM 507 O O . LEU A 1 68 ? -0.724 -6.817 -12.637 1.00 76.69 68 LEU A O 1
ATOM 511 N N . ALA A 1 69 ? -0.825 -8.729 -11.457 1.00 70.94 69 ALA A N 1
ATOM 512 C CA . ALA A 1 69 ? 0.072 -9.471 -12.339 1.00 70.94 69 ALA A CA 1
ATOM 513 C C . ALA A 1 69 ? -0.476 -9.545 -13.778 1.00 70.94 69 ALA A C 1
ATOM 515 O O . ALA A 1 69 ? 0.249 -9.253 -14.729 1.00 70.94 69 ALA A O 1
ATOM 516 N N . LEU A 1 70 ? -1.769 -9.852 -13.942 1.00 75.69 70 LEU A N 1
ATOM 517 C CA . LEU A 1 70 ? -2.423 -9.878 -15.256 1.00 75.69 70 LEU A CA 1
ATOM 518 C C . LEU A 1 70 ? -2.426 -8.501 -15.934 1.00 75.69 70 LEU A C 1
ATOM 520 O O . LEU A 1 70 ? -2.147 -8.401 -17.127 1.00 75.69 70 LEU A O 1
ATOM 524 N N . CYS A 1 71 ? -2.695 -7.432 -15.185 1.00 76.19 71 CYS A N 1
ATOM 525 C CA . CYS A 1 71 ? -2.667 -6.068 -15.701 1.00 76.19 71 CYS A CA 1
ATOM 526 C C . CYS A 1 71 ? -1.264 -5.626 -16.126 1.00 76.19 71 CYS A C 1
ATOM 528 O O . CYS A 1 71 ? -1.140 -4.909 -17.113 1.00 76.19 71 CYS A O 1
ATOM 530 N N . VAL A 1 72 ? -0.215 -6.056 -15.421 1.00 74.31 72 VAL A N 1
ATOM 531 C CA . VAL A 1 72 ? 1.176 -5.803 -15.825 1.00 74.31 72 VAL A CA 1
ATOM 532 C C . VAL A 1 72 ? 1.481 -6.494 -17.155 1.00 74.31 72 VAL A C 1
ATOM 534 O O . VAL A 1 72 ? 2.008 -5.853 -18.061 1.00 74.31 72 VAL A O 1
ATOM 537 N N . VAL A 1 73 ? 1.086 -7.760 -17.327 1.00 73.62 73 VAL A N 1
ATOM 538 C CA . VAL A 1 73 ? 1.245 -8.467 -18.612 1.00 73.62 73 VAL A CA 1
ATOM 539 C C . VAL A 1 73 ? 0.461 -7.766 -19.725 1.00 73.62 73 VAL A C 1
ATOM 541 O O . VAL A 1 73 ? 1.002 -7.523 -20.802 1.00 73.62 73 VAL A O 1
ATOM 544 N N . ALA A 1 74 ? -0.788 -7.374 -19.465 1.00 79.31 74 ALA A N 1
ATOM 545 C CA . ALA A 1 74 ? -1.610 -6.653 -20.435 1.00 79.31 74 ALA A CA 1
ATOM 546 C C . ALA A 1 74 ? -1.011 -5.288 -20.812 1.00 79.31 74 ALA A C 1
ATOM 548 O O . ALA A 1 74 ? -0.990 -4.934 -21.989 1.00 79.31 74 ALA A O 1
ATOM 549 N N . ALA A 1 75 ? -0.481 -4.542 -19.838 1.00 75.44 75 ALA A N 1
ATOM 550 C CA . ALA A 1 75 ? 0.211 -3.278 -2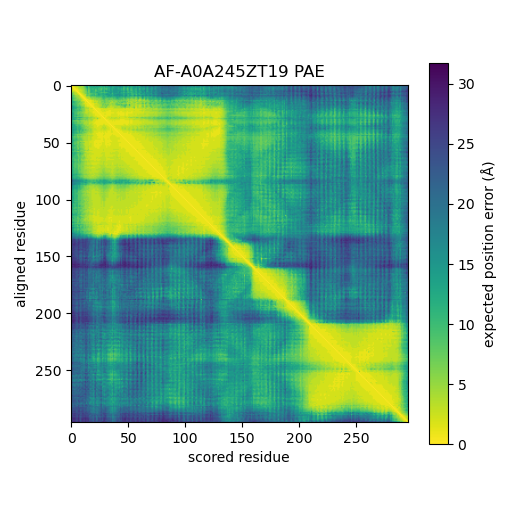0.071 1.00 75.44 75 ALA A CA 1
ATOM 551 C C . ALA A 1 75 ? 1.454 -3.466 -20.949 1.00 75.44 75 ALA A C 1
ATOM 553 O O . ALA A 1 75 ? 1.723 -2.636 -21.816 1.00 75.44 75 ALA A O 1
ATOM 554 N N . TRP A 1 76 ? 2.197 -4.560 -20.755 1.00 78.25 76 TRP A N 1
ATOM 555 C CA . TRP A 1 76 ? 3.365 -4.877 -21.575 1.00 78.25 76 TRP A CA 1
ATOM 556 C C . TRP A 1 76 ? 2.972 -5.209 -23.014 1.00 78.25 76 TRP A C 1
ATOM 558 O O . TRP A 1 76 ? 3.522 -4.623 -23.944 1.00 78.25 76 TRP A O 1
ATOM 568 N N . LEU A 1 77 ? 1.969 -6.068 -23.211 1.00 82.12 77 LEU A N 1
ATOM 569 C CA . LEU A 1 77 ? 1.451 -6.386 -24.545 1.00 82.12 77 LEU A CA 1
ATOM 570 C C . LEU A 1 77 ? 0.907 -5.140 -25.258 1.00 82.12 77 LEU A C 1
ATOM 572 O O . LEU A 1 77 ? 1.154 -4.954 -26.449 1.00 82.12 77 LEU A O 1
ATOM 576 N N . ALA A 1 78 ? 0.206 -4.267 -24.529 1.00 77.38 78 ALA A N 1
ATOM 577 C CA . ALA A 1 78 ? -0.274 -2.994 -25.055 1.00 77.38 78 ALA A CA 1
ATOM 578 C C . ALA A 1 78 ? 0.888 -2.092 -25.486 1.00 77.38 78 ALA A C 1
ATOM 580 O O . ALA A 1 78 ? 0.839 -1.534 -26.578 1.00 77.38 78 ALA A O 1
ATOM 581 N N . ALA A 1 79 ? 1.948 -1.996 -24.678 1.00 75.69 79 ALA A N 1
ATOM 582 C CA . ALA A 1 79 ? 3.146 -1.250 -25.041 1.00 75.69 79 ALA A CA 1
ATOM 583 C C . ALA A 1 79 ? 3.772 -1.794 -26.328 1.00 75.69 79 ALA A C 1
ATOM 585 O O . ALA A 1 79 ? 3.847 -1.059 -27.306 1.00 75.69 79 ALA A O 1
ATOM 586 N N . VAL A 1 80 ? 4.082 -3.095 -26.384 1.00 78.38 80 VAL A N 1
ATOM 587 C CA . VAL A 1 80 ? 4.657 -3.746 -27.578 1.00 78.38 80 VAL A CA 1
ATOM 588 C C . VAL A 1 80 ? 3.805 -3.498 -28.826 1.00 78.38 80 VAL A C 1
ATOM 590 O O . VAL A 1 80 ? 4.337 -3.236 -29.905 1.00 78.38 80 VAL A O 1
ATOM 593 N N . ARG A 1 81 ? 2.474 -3.554 -28.696 1.00 87.44 81 ARG A N 1
ATOM 594 C CA . ARG A 1 81 ? 1.557 -3.377 -29.827 1.00 87.44 81 ARG A CA 1
ATOM 595 C C . ARG A 1 81 ? 1.429 -1.928 -30.294 1.00 87.44 81 ARG A C 1
ATOM 597 O O . ARG A 1 81 ? 1.244 -1.713 -31.492 1.00 87.44 81 ARG A O 1
ATOM 604 N N . VAL A 1 82 ? 1.447 -0.967 -29.372 1.00 78.94 82 VAL A N 1
ATOM 605 C CA . VAL A 1 82 ? 1.285 0.470 -29.661 1.00 78.94 82 VAL A CA 1
ATOM 606 C C . VAL A 1 82 ? 2.585 1.075 -30.173 1.00 78.94 82 VAL A C 1
ATOM 608 O O . VAL A 1 82 ? 2.556 1.950 -31.031 1.00 78.94 82 VAL A O 1
ATOM 611 N N . THR A 1 83 ? 3.722 0.600 -29.672 1.00 85.12 83 THR A N 1
ATOM 612 C CA . THR A 1 83 ? 5.039 1.180 -29.949 1.00 85.12 83 THR A CA 1
ATOM 613 C C . THR A 1 83 ? 5.839 0.341 -30.936 1.00 85.12 83 THR A C 1
ATOM 615 O O . THR A 1 83 ? 7.057 0.472 -31.003 1.00 85.12 83 THR A O 1
ATOM 618 N N . SER A 1 84 ? 5.181 -0.534 -31.705 1.00 83.19 84 SER A N 1
ATOM 619 C CA . SER A 1 84 ? 5.836 -1.359 -32.720 1.00 83.19 84 SER A CA 1
ATOM 620 C C . SER A 1 84 ? 6.563 -0.466 -33.736 1.00 83.19 84 SER A C 1
ATOM 622 O O . SER A 1 84 ? 5.910 0.22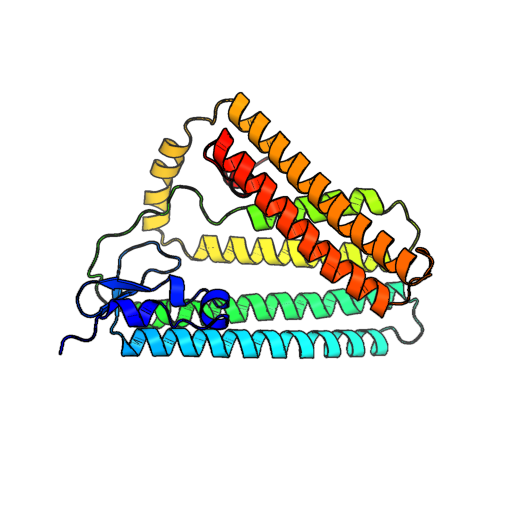3 -34.519 1.00 83.19 84 SER A O 1
ATOM 624 N N . GLY A 1 85 ? 7.900 -0.472 -33.708 1.00 79.69 85 GLY A N 1
ATOM 625 C CA . GLY A 1 85 ? 8.757 0.373 -34.552 1.00 79.69 85 GLY A CA 1
ATOM 626 C C . GLY A 1 85 ? 9.146 1.732 -33.951 1.00 79.69 85 GLY A C 1
ATOM 627 O O . GLY A 1 85 ? 9.871 2.481 -34.599 1.00 79.69 85 GLY A O 1
ATOM 628 N N . ALA A 1 86 ? 8.688 2.057 -32.740 1.00 76.25 86 ALA A N 1
ATOM 629 C CA . ALA A 1 86 ? 9.183 3.196 -31.969 1.00 76.25 86 ALA A CA 1
ATOM 630 C C . ALA A 1 86 ? 10.430 2.805 -31.158 1.00 76.25 86 ALA A C 1
ATOM 632 O O . ALA A 1 86 ? 10.753 1.623 -31.032 1.00 76.25 86 ALA A O 1
ATOM 633 N N . ASP A 1 87 ? 11.120 3.800 -30.601 1.00 77.19 87 ASP A N 1
ATOM 634 C CA . ASP A 1 87 ? 12.226 3.550 -29.680 1.00 77.19 87 ASP A CA 1
ATOM 635 C C . ASP A 1 87 ? 11.749 2.879 -28.372 1.00 77.19 87 ASP A C 1
ATOM 637 O O . ASP A 1 87 ? 10.576 2.941 -27.977 1.00 77.19 87 ASP A O 1
ATOM 641 N N . ASP A 1 88 ? 12.687 2.244 -27.665 1.00 69.25 88 ASP A N 1
ATOM 642 C CA . ASP A 1 88 ? 12.414 1.555 -26.395 1.00 69.25 88 ASP A CA 1
ATOM 643 C C . ASP A 1 88 ? 11.856 2.501 -25.318 1.00 69.25 88 ASP A C 1
ATOM 645 O O . ASP A 1 88 ? 11.181 2.083 -24.373 1.00 69.25 88 ASP A O 1
ATOM 649 N N . VAL A 1 89 ? 12.111 3.802 -25.470 1.00 64.88 89 VAL A N 1
ATOM 650 C CA . VAL A 1 89 ? 11.666 4.859 -24.563 1.00 64.88 89 VAL A CA 1
ATOM 651 C C . VAL A 1 89 ? 10.159 5.003 -24.613 1.00 64.88 89 VAL A C 1
ATOM 653 O O . VAL A 1 89 ? 9.502 4.966 -23.571 1.00 64.88 89 VAL A O 1
ATOM 656 N N . VAL A 1 90 ? 9.602 5.153 -25.814 1.00 67.50 90 VAL A N 1
ATOM 657 C CA . VAL A 1 90 ? 8.161 5.277 -26.021 1.00 67.50 90 VAL A CA 1
ATOM 658 C C . VAL A 1 90 ? 7.465 4.003 -25.533 1.00 67.50 90 VAL A C 1
ATOM 660 O O . VAL A 1 90 ? 6.459 4.100 -24.826 1.00 67.50 90 VAL A O 1
ATOM 663 N N . GLY A 1 91 ? 8.048 2.824 -25.789 1.00 69.06 91 GLY A N 1
ATOM 664 C CA . GLY A 1 91 ? 7.596 1.542 -25.228 1.00 69.06 91 GLY A CA 1
ATOM 665 C C . GLY A 1 91 ? 7.507 1.555 -23.700 1.00 69.06 91 GLY A C 1
ATOM 666 O O . GLY A 1 91 ? 6.462 1.235 -23.123 1.00 69.06 91 GLY A O 1
ATOM 667 N N . ALA A 1 92 ? 8.575 2.000 -23.036 1.00 66.75 92 ALA A N 1
ATOM 668 C CA . ALA A 1 92 ? 8.630 2.101 -21.583 1.00 66.75 92 ALA A CA 1
ATOM 669 C C . ALA A 1 92 ? 7.597 3.092 -21.015 1.00 66.75 92 ALA A C 1
ATOM 671 O O . ALA A 1 92 ? 6.938 2.770 -20.023 1.00 66.75 92 ALA A O 1
ATOM 672 N N . VAL A 1 93 ? 7.407 4.266 -21.642 1.00 63.88 93 VAL A N 1
ATOM 673 C CA . VAL A 1 93 ? 6.388 5.248 -21.212 1.00 63.88 93 VAL A CA 1
ATOM 674 C C . VAL A 1 93 ? 4.990 4.636 -21.273 1.00 63.88 93 VAL A C 1
ATOM 676 O O . VAL A 1 93 ? 4.219 4.741 -20.314 1.00 63.88 93 VAL A O 1
ATOM 679 N N . VAL A 1 94 ? 4.653 3.998 -22.395 1.00 68.38 94 VAL A N 1
ATOM 680 C CA . VAL A 1 94 ? 3.326 3.415 -22.615 1.00 68.38 94 VAL A CA 1
ATOM 681 C C . VAL A 1 94 ? 3.064 2.285 -21.619 1.00 68.38 94 VAL A C 1
ATOM 683 O O . VAL A 1 94 ? 2.036 2.302 -20.939 1.00 68.38 94 VAL A O 1
ATOM 686 N N . PHE A 1 95 ? 4.017 1.359 -21.457 1.00 76.50 95 PHE A N 1
ATOM 687 C CA . PHE A 1 95 ? 3.929 0.275 -20.473 1.00 76.50 95 PHE A CA 1
ATOM 688 C C . PHE A 1 95 ? 3.673 0.819 -19.074 1.00 76.50 95 PHE A C 1
ATOM 690 O O . PHE A 1 95 ? 2.701 0.440 -18.411 1.00 76.50 95 PHE A O 1
ATOM 697 N N . ALA A 1 96 ? 4.538 1.734 -18.638 1.00 68.31 96 ALA A N 1
ATOM 698 C CA . ALA A 1 96 ? 4.471 2.261 -17.298 1.00 68.31 96 ALA A CA 1
ATOM 699 C C . ALA A 1 96 ? 3.127 2.970 -17.078 1.00 68.31 96 ALA A C 1
ATOM 701 O O . ALA A 1 96 ? 2.562 2.827 -16.001 1.00 68.31 96 ALA A O 1
ATOM 702 N N . THR A 1 97 ? 2.575 3.659 -18.090 1.00 67.06 97 THR A N 1
ATOM 703 C CA . THR A 1 97 ? 1.324 4.435 -17.982 1.00 67.06 97 THR A CA 1
ATOM 704 C C . THR A 1 97 ? 0.110 3.527 -17.819 1.00 67.06 97 THR A C 1
ATOM 706 O O . THR A 1 97 ? -0.798 3.840 -17.044 1.00 67.06 97 THR A O 1
ATOM 709 N N . PHE A 1 98 ? 0.102 2.377 -18.493 1.00 68.62 98 PHE A N 1
ATOM 710 C CA . PHE A 1 98 ? -0.954 1.381 -18.332 1.00 68.62 98 PHE A CA 1
ATOM 711 C C . PHE A 1 98 ? -0.833 0.605 -17.015 1.00 68.62 98 PHE A C 1
ATOM 713 O O . PHE A 1 98 ? -1.832 0.456 -16.308 1.00 68.62 98 PHE A O 1
ATOM 720 N N . ALA A 1 99 ? 0.372 0.153 -16.648 1.00 72.19 99 ALA A N 1
ATOM 721 C CA . ALA A 1 99 ? 0.602 -0.656 -15.443 1.00 72.19 99 ALA A CA 1
ATOM 722 C C . ALA A 1 99 ? 0.191 0.101 -14.167 1.00 72.19 99 ALA A C 1
ATOM 724 O O . ALA A 1 99 ? -0.594 -0.363 -13.345 1.00 72.19 99 ALA A O 1
ATOM 725 N N . SER A 1 100 ? 0.665 1.329 -14.074 1.00 64.56 100 SER A N 1
ATOM 726 C CA . SER A 1 100 ? 0.135 2.438 -13.294 1.00 64.56 100 SER A CA 1
ATOM 727 C C . SER A 1 100 ? -1.378 2.545 -13.117 1.00 64.56 100 SER A C 1
ATOM 729 O O . SER A 1 100 ? -1.874 2.538 -11.988 1.00 64.56 100 SER A O 1
ATOM 731 N N . ALA A 1 101 ? -2.109 2.716 -14.224 1.00 69.88 101 ALA A N 1
ATOM 732 C CA . ALA A 1 101 ? -3.517 3.051 -14.186 1.00 69.88 101 ALA A CA 1
ATOM 733 C C . ALA A 1 101 ? -4.267 1.857 -13.606 1.00 69.88 101 ALA A C 1
ATOM 735 O O . ALA A 1 101 ? -5.111 2.016 -12.724 1.00 69.88 101 ALA A O 1
ATOM 736 N N . ALA A 1 102 ? -3.856 0.653 -14.007 1.00 70.31 102 ALA A N 1
ATOM 737 C CA . ALA A 1 102 ? -4.330 -0.583 -13.422 1.00 70.31 102 ALA A CA 1
ATOM 738 C C . ALA A 1 102 ? -4.007 -0.693 -11.924 1.00 70.31 102 ALA A C 1
ATOM 740 O O . ALA A 1 102 ? -4.906 -0.988 -11.141 1.00 70.31 102 ALA A O 1
ATOM 741 N N . ALA A 1 103 ? -2.775 -0.400 -11.493 1.00 72.38 103 ALA A N 1
ATOM 742 C CA . ALA A 1 103 ? -2.406 -0.433 -10.077 1.00 72.38 103 ALA A CA 1
ATOM 743 C C . ALA A 1 103 ? -3.268 0.526 -9.239 1.00 72.38 103 ALA A C 1
ATOM 745 O O . ALA A 1 103 ? -3.754 0.155 -8.173 1.00 72.38 103 ALA A O 1
ATOM 746 N N . ILE A 1 104 ? -3.528 1.738 -9.734 1.00 68.31 104 ILE A N 1
ATOM 747 C CA . ILE A 1 104 ? -4.368 2.727 -9.046 1.00 68.31 104 ILE A CA 1
ATOM 748 C C . ILE A 1 104 ? -5.825 2.268 -8.975 1.00 68.31 104 ILE A C 1
ATOM 750 O O . ILE A 1 104 ? -6.433 2.350 -7.906 1.00 68.31 104 ILE A O 1
ATOM 754 N N . LEU A 1 105 ? -6.379 1.740 -10.068 1.00 70.94 105 LEU A N 1
ATOM 755 C CA . LEU A 1 105 ? -7.733 1.184 -10.086 1.00 70.94 105 LEU A CA 1
ATOM 756 C C . LEU A 1 105 ? -7.867 -0.003 -9.123 1.00 70.94 105 LEU A C 1
ATOM 758 O O . LEU A 1 105 ? -8.839 -0.073 -8.370 1.00 70.94 105 LEU A O 1
ATOM 762 N N . LEU A 1 106 ? -6.865 -0.883 -9.075 1.00 70.69 106 LEU A N 1
ATOM 763 C CA . LEU A 1 106 ? -6.814 -2.004 -8.136 1.00 70.69 106 LEU A CA 1
ATOM 764 C C . LEU A 1 106 ? -6.698 -1.531 -6.688 1.00 70.69 106 LEU A C 1
ATOM 766 O O . LEU A 1 106 ? -7.340 -2.100 -5.815 1.00 70.69 106 LEU A O 1
ATOM 770 N N . LEU A 1 107 ? -5.952 -0.463 -6.413 1.00 72.75 107 LEU A N 1
ATOM 771 C CA . LEU A 1 107 ? -5.858 0.109 -5.068 1.00 72.75 107 LEU A CA 1
ATOM 772 C C . LEU A 1 107 ? -7.180 0.747 -4.626 1.00 72.75 107 LEU A C 1
ATOM 774 O O . LEU A 1 107 ? -7.590 0.573 -3.477 1.00 72.75 107 LEU A O 1
ATOM 778 N N . ILE A 1 108 ? -7.877 1.446 -5.528 1.00 70.19 108 ILE A N 1
ATOM 779 C CA . ILE A 1 108 ? -9.223 1.983 -5.270 1.00 70.19 108 ILE A CA 1
ATOM 780 C C . ILE A 1 108 ? -10.206 0.837 -5.002 1.00 70.19 108 ILE A C 1
ATOM 782 O O . ILE A 1 108 ? -10.956 0.890 -4.023 1.00 70.19 108 ILE A O 1
ATOM 786 N N . SER A 1 109 ? -10.180 -0.201 -5.840 1.00 80.12 109 SER A N 1
ATOM 787 C CA . SER A 1 109 ? -11.018 -1.393 -5.695 1.00 80.12 109 SER A CA 1
ATOM 788 C C . SER A 1 109 ? -10.734 -2.129 -4.384 1.00 80.12 109 SER A C 1
ATOM 790 O O . SER A 1 109 ? -11.658 -2.437 -3.631 1.00 80.12 109 SER A O 1
ATOM 792 N N . HIS A 1 110 ? -9.468 -2.338 -4.036 1.00 79.94 110 HIS A N 1
ATOM 793 C CA . HIS A 1 110 ? -9.090 -3.006 -2.797 1.00 79.94 110 HIS A CA 1
ATOM 794 C C . HIS A 1 110 ? -9.523 -2.196 -1.572 1.00 79.94 110 HIS A C 1
ATOM 796 O O . HIS A 1 110 ? -10.087 -2.731 -0.619 1.00 79.94 110 HIS A O 1
ATOM 802 N N . GLU A 1 111 ? -9.342 -0.875 -1.598 1.00 78.75 111 GLU A N 1
ATOM 803 C CA . GLU A 1 111 ? -9.801 -0.002 -0.520 1.00 78.75 111 GLU A CA 1
ATOM 804 C C . GLU A 1 111 ? -11.331 -0.014 -0.379 1.00 78.75 111 GLU A C 1
ATOM 806 O O . GLU A 1 111 ? -11.857 0.046 0.737 1.00 78.75 111 GLU A O 1
ATOM 811 N N . TRP A 1 112 ? -12.065 -0.141 -1.487 1.00 82.56 112 TRP A N 1
ATOM 812 C CA . TRP A 1 112 ? -13.503 -0.376 -1.444 1.00 82.56 112 TRP A CA 1
ATOM 813 C C . TRP A 1 112 ? -13.831 -1.695 -0.736 1.00 82.56 112 TRP A C 1
ATOM 815 O O . TRP A 1 112 ? -14.692 -1.715 0.146 1.00 82.56 112 TRP A O 1
ATOM 825 N N . HIS A 1 113 ? -13.138 -2.787 -1.040 1.00 82.81 113 HIS A N 1
ATOM 826 C CA . HIS A 1 113 ? -13.388 -4.088 -0.414 1.00 82.81 113 HIS A CA 1
ATOM 827 C C . HIS A 1 113 ? -12.964 -4.140 1.059 1.00 82.81 113 HIS A C 1
ATOM 829 O O . HIS A 1 113 ? -13.725 -4.640 1.888 1.00 82.81 113 HIS A O 1
ATOM 835 N N . ARG A 1 114 ? -11.846 -3.507 1.441 1.00 81.69 114 ARG A N 1
ATOM 836 C CA . ARG A 1 114 ? -11.424 -3.368 2.851 1.00 81.69 114 ARG A CA 1
ATOM 837 C C . ARG A 1 114 ? -12.479 -2.695 3.734 1.00 81.69 114 ARG A C 1
ATOM 839 O O . ARG A 1 114 ? -12.534 -2.967 4.931 1.00 81.69 114 ARG A O 1
ATOM 846 N N . ARG A 1 115 ? -13.343 -1.852 3.154 1.00 83.69 115 ARG A N 1
ATOM 847 C CA . ARG A 1 115 ? -14.468 -1.189 3.845 1.00 83.69 115 ARG A CA 1
ATOM 848 C C . ARG A 1 115 ? -15.791 -1.953 3.786 1.00 83.69 115 ARG A C 1
ATOM 850 O O . ARG A 1 115 ? -16.827 -1.396 4.150 1.00 83.69 115 ARG A O 1
ATOM 857 N N . ALA A 1 116 ? -15.797 -3.208 3.334 1.00 90.06 116 ALA A N 1
ATOM 858 C CA . ALA A 1 116 ? -17.011 -4.023 3.299 1.00 90.06 116 ALA A CA 1
ATOM 859 C C . ALA A 1 116 ? -17.660 -4.142 4.687 1.00 90.06 116 ALA A C 1
ATOM 861 O O . ALA A 1 116 ? -18.866 -3.934 4.809 1.00 90.06 116 ALA A O 1
ATOM 862 N N . ALA A 1 117 ? -16.855 -4.365 5.732 1.00 91.94 117 ALA A N 1
ATOM 863 C CA . ALA A 1 117 ? -17.332 -4.390 7.113 1.00 91.94 117 ALA A CA 1
ATOM 864 C C . ALA A 1 117 ? -17.955 -3.047 7.522 1.00 91.94 117 ALA A C 1
ATOM 866 O O . ALA A 1 117 ? -19.077 -3.023 8.016 1.00 91.94 117 ALA A O 1
ATOM 867 N N . SER A 1 118 ? -17.299 -1.915 7.236 1.00 91.25 118 SER A N 1
ATOM 868 C CA . SER A 1 118 ? -17.843 -0.589 7.565 1.00 91.25 118 SER A CA 1
ATOM 869 C C . SER A 1 118 ? -19.207 -0.348 6.912 1.00 91.25 118 SER A C 1
ATOM 871 O O . SER A 1 118 ? -20.105 0.192 7.552 1.00 91.25 118 SER A O 1
ATOM 873 N N . ARG A 1 119 ? -19.387 -0.779 5.654 1.00 93.38 119 ARG A N 1
ATOM 874 C CA . ARG A 1 119 ? -20.673 -0.671 4.947 1.00 93.38 119 ARG A CA 1
ATOM 875 C C . ARG A 1 119 ? -21.745 -1.571 5.553 1.00 93.38 119 ARG A C 1
ATOM 877 O O . ARG A 1 119 ? -22.854 -1.106 5.784 1.00 93.38 119 ARG A O 1
ATOM 884 N N . ALA A 1 120 ? -21.411 -2.829 5.840 1.00 95.12 120 ALA A N 1
ATOM 885 C CA . ALA A 1 120 ? -22.341 -3.784 6.442 1.00 95.12 120 ALA A CA 1
ATOM 886 C C . ALA A 1 120 ? -22.790 -3.364 7.855 1.00 95.12 120 ALA A C 1
ATOM 888 O O . ALA A 1 120 ? -23.902 -3.666 8.278 1.00 95.12 120 ALA A O 1
ATOM 889 N N . MET A 1 121 ? -21.928 -2.646 8.577 1.00 94.50 121 MET A N 1
ATOM 890 C CA . MET A 1 121 ? -22.140 -2.244 9.968 1.00 94.50 121 MET A CA 1
ATOM 891 C C . MET A 1 121 ? -22.735 -0.840 10.128 1.00 94.50 121 MET A C 1
ATOM 893 O O . MET A 1 121 ? -23.048 -0.448 11.249 1.00 94.50 121 MET A O 1
ATOM 897 N N . ALA A 1 122 ? -22.925 -0.086 9.040 1.00 91.31 122 ALA A N 1
ATOM 898 C CA . ALA A 1 122 ? -23.296 1.332 9.086 1.00 91.31 122 ALA A CA 1
ATOM 899 C C . ALA A 1 122 ? -24.610 1.624 9.839 1.00 91.31 122 ALA A C 1
ATOM 901 O O . ALA A 1 122 ? -24.761 2.706 10.400 1.00 91.31 122 ALA A O 1
ATOM 902 N N . ALA A 1 123 ? -25.543 0.668 9.874 1.00 93.62 123 ALA A N 1
ATOM 903 C CA . ALA A 1 123 ? -26.830 0.806 10.561 1.00 93.62 123 ALA A CA 1
ATOM 904 C C . ALA A 1 123 ? -26.812 0.350 12.035 1.00 93.62 123 ALA A C 1
ATOM 906 O O . ALA A 1 123 ? -27.809 0.513 12.740 1.00 93.62 123 ALA A O 1
ATOM 907 N N . ARG A 1 124 ? -25.716 -0.250 12.521 1.00 95.81 124 ARG A N 1
ATOM 908 C CA . ARG A 1 124 ? -25.657 -0.797 13.883 1.00 95.81 124 ARG A CA 1
ATOM 909 C C . ARG A 1 124 ? -25.351 0.293 14.902 1.00 95.81 124 ARG A C 1
ATOM 911 O O . ARG A 1 124 ? -24.526 1.175 14.670 1.00 95.81 124 ARG A O 1
ATOM 918 N N . ARG A 1 125 ? -25.989 0.199 16.071 1.00 95.81 125 ARG A N 1
ATOM 919 C CA . ARG A 1 125 ? -25.685 1.080 17.203 1.00 95.81 125 ARG A CA 1
ATOM 920 C C . ARG A 1 125 ? -24.307 0.725 17.774 1.00 95.81 125 ARG A C 1
ATOM 922 O O . ARG A 1 125 ? -24.041 -0.459 17.991 1.00 95.81 125 ARG A O 1
ATOM 929 N N . PRO A 1 126 ? -23.437 1.711 18.038 1.00 95.94 126 PRO A N 1
ATOM 930 C CA . PRO A 1 126 ? -22.175 1.433 18.701 1.00 95.94 126 PRO A CA 1
ATOM 931 C C . PRO A 1 126 ? -22.374 0.960 20.142 1.00 95.94 126 PRO A C 1
ATOM 933 O O . PRO A 1 126 ? -23.244 1.469 20.844 1.00 95.94 126 PRO A O 1
ATOM 936 N N . ALA A 1 127 ? -21.538 0.020 20.581 1.00 95.50 127 ALA A N 1
ATOM 937 C CA . ALA A 1 127 ? -21.541 -0.517 21.946 1.00 95.50 127 ALA A CA 1
ATOM 938 C C . ALA A 1 127 ? -20.393 0.032 22.805 1.00 95.50 127 ALA A C 1
ATOM 940 O O . ALA A 1 127 ? -20.421 -0.092 24.025 1.00 95.50 127 ALA A O 1
ATOM 941 N N . ALA A 1 128 ? -19.381 0.641 22.182 1.00 94.38 128 ALA A N 1
ATOM 942 C CA . ALA A 1 128 ? -18.235 1.202 22.883 1.00 94.38 128 ALA A CA 1
ATOM 943 C C . ALA A 1 128 ? -17.957 2.644 22.439 1.00 94.38 128 ALA A C 1
ATOM 945 O O . ALA A 1 128 ? -18.151 2.973 21.259 1.00 94.38 128 ALA A O 1
ATOM 946 N N . PRO A 1 129 ? -17.445 3.496 23.348 1.00 93.56 129 PRO A N 1
ATOM 947 C CA . PRO A 1 129 ? -17.142 4.882 23.030 1.00 93.56 129 PRO A CA 1
ATOM 948 C C . PRO A 1 129 ? -16.084 4.990 21.918 1.00 93.56 129 PRO A C 1
ATOM 950 O O . PRO A 1 129 ? -15.325 4.038 21.672 1.00 93.56 129 PRO A O 1
ATOM 953 N N . PRO A 1 130 ? -16.018 6.138 21.223 1.00 89.62 130 PRO A N 1
ATOM 954 C CA . PRO A 1 130 ? -15.003 6.386 20.213 1.00 89.62 130 PRO A CA 1
ATOM 955 C C . PRO A 1 130 ? -13.584 6.291 20.773 1.00 89.62 130 PRO A C 1
ATOM 957 O O . PRO A 1 130 ? -13.279 6.917 21.784 1.00 89.62 130 PRO A O 1
ATOM 960 N N . ARG A 1 131 ? -12.699 5.567 20.079 1.00 86.12 131 ARG A N 1
ATOM 961 C CA . ARG A 1 131 ? -11.252 5.741 20.250 1.00 86.12 131 ARG A CA 1
ATOM 962 C C . ARG A 1 131 ? -10.808 6.924 19.406 1.00 86.12 131 ARG A C 1
ATOM 964 O O . ARG A 1 131 ? -11.092 6.975 18.204 1.00 86.12 131 ARG A O 1
ATOM 971 N N . THR A 1 132 ? -10.125 7.871 20.036 1.00 76.75 132 THR A N 1
ATOM 972 C CA . THR A 1 132 ? -9.346 8.868 19.314 1.00 76.75 132 THR A CA 1
ATOM 973 C C . THR A 1 132 ? -8.195 8.151 18.628 1.00 76.75 132 THR A C 1
ATOM 975 O O . THR A 1 132 ? -7.573 7.257 19.202 1.00 76.75 132 THR A O 1
ATOM 978 N N . ALA A 1 133 ? -7.920 8.525 17.380 1.00 64.12 133 ALA A N 1
ATOM 979 C CA . ALA A 1 133 ? -6.637 8.168 16.809 1.00 64.12 133 ALA A CA 1
ATOM 980 C C . ALA A 1 133 ? -5.544 8.753 17.727 1.00 64.12 133 ALA A C 1
ATOM 982 O O . ALA A 1 133 ? -5.677 9.920 18.115 1.00 64.12 133 ALA A O 1
ATOM 983 N N . PRO A 1 134 ? -4.485 8.004 18.094 1.00 55.94 134 PRO A N 1
ATOM 984 C CA . PRO A 1 134 ? -3.262 8.624 18.568 1.00 55.94 134 PRO A CA 1
ATOM 985 C C . PRO A 1 134 ? -2.905 9.652 17.495 1.00 55.94 134 PRO A C 1
ATOM 987 O O . PRO A 1 134 ? -3.055 9.362 16.309 1.00 55.94 134 PRO A O 1
ATOM 990 N N . GLY A 1 135 ? -2.550 10.872 17.888 1.00 44.56 135 GLY A N 1
ATOM 991 C CA . GLY A 1 135 ? -2.529 12.063 17.023 1.00 44.56 135 GLY A CA 1
ATOM 992 C C . GLY A 1 135 ? -1.699 12.011 15.724 1.00 44.56 135 GLY A C 1
ATOM 993 O O . GLY A 1 135 ? -1.601 13.027 15.048 1.00 44.56 135 GLY A O 1
ATOM 994 N N . GLY A 1 136 ? -1.141 10.869 15.319 1.00 45.41 136 GLY A N 1
ATOM 995 C CA . GLY A 1 136 ? -0.529 10.617 14.015 1.00 45.41 136 GLY A CA 1
ATOM 996 C C . GLY A 1 136 ? -1.569 10.203 12.973 1.00 45.41 136 GLY A C 1
ATOM 997 O O . GLY A 1 136 ? -1.802 9.020 12.720 1.00 45.41 136 GLY A O 1
ATOM 998 N N . GLY A 1 137 ? -2.227 11.185 12.356 1.00 42.50 137 GLY A N 1
ATOM 999 C CA . GLY A 1 137 ? -3.115 10.942 11.223 1.00 42.50 137 GLY A CA 1
ATOM 1000 C C . GLY A 1 137 ? -2.372 10.252 10.078 1.00 42.50 137 GLY A C 1
ATOM 1001 O O . GLY A 1 137 ? -1.345 10.752 9.640 1.00 42.50 137 GLY A O 1
ATOM 1002 N N . ALA A 1 138 ? -2.918 9.126 9.600 1.00 45.88 138 ALA A N 1
ATOM 1003 C CA . ALA A 1 138 ? -2.570 8.438 8.352 1.00 45.88 138 ALA A CA 1
ATOM 1004 C C . ALA A 1 138 ? -1.121 8.677 7.892 1.00 45.88 138 ALA A C 1
ATOM 1006 O O . ALA A 1 138 ? -0.908 9.473 6.977 1.00 45.88 138 ALA A O 1
ATOM 1007 N N . GLY A 1 139 ? -0.174 7.979 8.532 1.00 42.16 139 GLY A N 1
ATOM 1008 C CA . GLY A 1 139 ? 1.269 8.162 8.382 1.00 42.16 139 GLY A CA 1
ATOM 1009 C C . GLY A 1 139 ? 1.677 8.649 6.998 1.00 42.16 139 GLY A C 1
ATOM 1010 O O . GLY A 1 139 ? 1.533 7.947 5.986 1.00 42.16 139 GLY A O 1
ATOM 1011 N N . TYR A 1 140 ? 2.183 9.880 6.980 1.00 43.75 140 TYR A N 1
ATOM 1012 C CA . TYR A 1 140 ? 2.788 10.503 5.816 1.00 43.75 140 TYR A CA 1
ATOM 1013 C C . TYR A 1 140 ? 4.051 9.759 5.370 1.00 43.75 140 TYR A C 1
ATOM 1015 O O . TYR A 1 140 ? 4.628 10.127 4.359 1.00 43.75 140 TYR A O 1
ATOM 1023 N N . GLY A 1 141 ? 4.445 8.667 6.028 1.00 42.59 141 GLY A N 1
ATOM 1024 C CA . GLY A 1 141 ? 5.582 7.858 5.622 1.00 42.59 141 GLY A CA 1
ATOM 1025 C C . GLY A 1 141 ? 5.450 7.268 4.235 1.00 42.59 141 GLY A C 1
ATOM 1026 O O . GLY A 1 141 ? 6.435 7.066 3.542 1.00 42.59 141 GLY A O 1
ATOM 1027 N N . THR A 1 142 ? 4.221 7.062 3.767 1.00 47.34 142 THR A N 1
ATOM 1028 C CA . THR A 1 142 ? 4.010 6.689 2.367 1.00 47.34 142 THR A CA 1
ATOM 1029 C C . THR A 1 142 ? 4.237 7.869 1.419 1.00 47.34 142 THR A C 1
ATOM 1031 O O . THR A 1 142 ? 4.579 7.643 0.277 1.00 47.34 142 THR A O 1
ATOM 1034 N N . ILE A 1 143 ? 4.073 9.119 1.859 1.00 45.59 143 ILE A N 1
ATOM 1035 C CA . ILE A 1 143 ? 4.365 10.331 1.071 1.00 45.59 143 ILE A CA 1
ATOM 1036 C C . ILE A 1 143 ? 5.861 10.665 1.144 1.00 45.59 143 ILE A C 1
ATOM 1038 O O . ILE A 1 143 ? 6.479 10.927 0.121 1.00 45.59 143 ILE A O 1
ATOM 1042 N N . ALA A 1 144 ? 6.449 10.594 2.337 1.00 41.47 144 ALA A N 1
ATOM 1043 C CA . ALA A 1 144 ? 7.851 10.858 2.622 1.00 41.47 144 ALA A CA 1
ATOM 1044 C C . ALA A 1 144 ? 8.763 9.786 2.013 1.00 41.47 144 ALA A C 1
ATOM 1046 O O . ALA A 1 144 ? 9.711 10.135 1.328 1.00 41.47 144 ALA A O 1
ATOM 1047 N N . GLY A 1 145 ? 8.429 8.497 2.146 1.00 48.88 145 GLY A N 1
ATOM 1048 C CA . GLY A 1 145 ? 9.143 7.409 1.469 1.00 48.88 145 GLY A CA 1
ATOM 1049 C C . GLY A 1 145 ? 9.071 7.524 -0.055 1.00 48.88 145 GLY A C 1
ATOM 1050 O O . GLY A 1 145 ? 10.027 7.217 -0.752 1.00 48.88 145 GLY A O 1
ATOM 1051 N N . VAL A 1 146 ? 7.972 8.057 -0.585 1.00 50.19 146 VAL A N 1
ATOM 1052 C CA . VAL A 1 146 ? 7.817 8.315 -2.020 1.00 50.19 146 VAL A CA 1
ATOM 1053 C C . VAL A 1 146 ? 8.601 9.536 -2.478 1.00 50.19 146 VAL A C 1
ATOM 1055 O O . VAL A 1 146 ? 9.210 9.484 -3.538 1.00 50.19 146 VAL A O 1
ATOM 1058 N N . MET A 1 147 ? 8.609 10.621 -1.704 1.00 45.28 147 MET A N 1
ATOM 1059 C CA . MET A 1 147 ? 9.429 11.796 -1.998 1.00 45.28 147 MET A CA 1
ATOM 1060 C C . MET A 1 147 ? 10.918 11.485 -1.855 1.00 45.28 147 MET A C 1
ATOM 1062 O O . MET A 1 147 ? 11.708 11.950 -2.661 1.00 45.28 147 MET A O 1
ATOM 1066 N N . ALA A 1 148 ? 11.291 10.667 -0.872 1.00 44.00 148 ALA A N 1
ATOM 1067 C CA . ALA A 1 148 ? 12.637 10.153 -0.671 1.00 44.00 148 ALA A CA 1
ATOM 1068 C C . ALA A 1 148 ? 13.085 9.308 -1.867 1.00 44.00 148 ALA A C 1
ATOM 1070 O O . ALA A 1 148 ? 14.183 9.517 -2.364 1.00 44.00 148 ALA A O 1
ATOM 1071 N N . ILE A 1 149 ? 12.219 8.431 -2.390 1.00 49.75 149 ILE A N 1
ATOM 1072 C CA . ILE A 1 149 ? 12.462 7.694 -3.639 1.00 49.75 149 ILE A CA 1
ATOM 1073 C C . ILE A 1 149 ? 12.486 8.660 -4.841 1.00 49.75 149 ILE A C 1
ATOM 1075 O O . ILE A 1 149 ? 13.382 8.586 -5.663 1.00 49.75 149 ILE A O 1
ATOM 1079 N N . ALA A 1 150 ? 11.600 9.647 -4.948 1.00 47.38 150 ALA A N 1
ATOM 1080 C CA . ALA A 1 150 ? 11.640 10.607 -6.057 1.00 47.38 150 ALA A CA 1
ATOM 1081 C C . ALA A 1 150 ? 12.921 11.478 -6.060 1.00 47.38 150 ALA A C 1
ATOM 1083 O O . ALA A 1 150 ? 13.512 11.696 -7.116 1.00 47.38 150 ALA A O 1
ATOM 1084 N N . LEU A 1 151 ? 13.380 11.935 -4.887 1.00 43.44 151 LEU A N 1
ATOM 1085 C CA . LEU A 1 151 ? 14.578 12.768 -4.702 1.00 43.44 151 LEU A CA 1
ATOM 1086 C C . LEU A 1 151 ? 15.885 11.974 -4.819 1.00 43.44 151 LEU A C 1
ATOM 1088 O O . LEU A 1 151 ? 16.833 12.442 -5.442 1.00 43.44 151 LEU A O 1
ATOM 1092 N N . LEU A 1 152 ? 15.925 10.755 -4.278 1.00 43.72 152 LEU A N 1
ATOM 1093 C CA . LEU A 1 152 ? 16.999 9.787 -4.507 1.00 43.72 152 LEU A CA 1
ATOM 1094 C C . LEU A 1 152 ? 17.233 9.565 -6.005 1.00 43.72 152 LEU A C 1
ATOM 1096 O O . LEU A 1 152 ? 18.365 9.515 -6.481 1.00 43.72 152 LEU A O 1
ATOM 1100 N N . TRP A 1 153 ? 16.150 9.415 -6.759 1.00 50.47 153 TRP A N 1
ATOM 1101 C CA . TRP A 1 153 ? 16.225 9.025 -8.159 1.00 50.47 153 TRP A CA 1
ATOM 1102 C C . TRP A 1 153 ? 16.483 10.221 -9.094 1.00 50.47 153 TRP A C 1
ATOM 1104 O O . TRP A 1 153 ? 17.123 10.052 -10.129 1.00 50.47 153 TRP A O 1
ATOM 1114 N N . LEU A 1 154 ? 16.140 11.447 -8.671 1.00 41.28 154 LEU A N 1
ATOM 1115 C CA . LEU A 1 154 ? 16.668 12.700 -9.241 1.00 41.28 154 LEU A CA 1
ATOM 1116 C C . LEU A 1 154 ? 18.208 12.769 -9.184 1.00 41.28 154 LEU A C 1
ATOM 1118 O O . LEU A 1 154 ? 18.820 13.354 -10.073 1.00 41.28 154 LEU A O 1
ATOM 1122 N N . PHE A 1 155 ? 18.835 12.140 -8.184 1.00 39.94 155 PHE A N 1
ATOM 1123 C CA . PHE A 1 155 ? 20.293 12.119 -8.015 1.00 39.94 155 PHE A CA 1
ATOM 1124 C C . PHE A 1 155 ? 21.002 11.072 -8.903 1.00 39.94 155 PHE A C 1
ATOM 1126 O O . PHE A 1 155 ? 22.173 11.241 -9.227 1.00 39.94 155 PHE A O 1
ATOM 1133 N N . THR A 1 156 ? 20.306 10.012 -9.341 1.00 45.53 156 THR A N 1
ATOM 1134 C CA . THR A 1 156 ? 20.862 8.957 -10.226 1.00 45.53 156 THR A CA 1
ATOM 1135 C C . THR A 1 156 ? 20.570 9.174 -11.716 1.00 45.53 156 THR A C 1
ATOM 1137 O O . THR A 1 156 ? 21.177 8.528 -12.568 1.00 45.53 156 THR A O 1
ATOM 1140 N N . GLY A 1 157 ? 19.713 10.144 -12.057 1.00 41.62 157 GLY A N 1
ATOM 1141 C CA . GLY A 1 157 ? 19.397 10.565 -13.430 1.00 41.62 157 GLY A CA 1
ATOM 1142 C C . GLY A 1 157 ? 20.549 11.207 -14.223 1.00 41.62 157 GLY A C 1
ATOM 1143 O O . GLY A 1 157 ? 20.345 11.612 -15.369 1.00 41.62 157 GLY A O 1
ATOM 1144 N N . THR A 1 158 ? 21.758 11.275 -13.660 1.00 47.16 158 THR A N 1
ATOM 1145 C CA . THR A 1 158 ? 22.990 11.604 -14.393 1.00 47.16 158 THR A CA 1
ATOM 1146 C C . THR A 1 158 ? 23.484 10.446 -15.273 1.00 47.16 158 THR A C 1
ATOM 1148 O O . THR A 1 158 ? 24.305 10.676 -16.158 1.00 47.16 158 THR A O 1
ATOM 1151 N N . ILE A 1 159 ? 22.942 9.227 -15.121 1.00 48.69 159 ILE A N 1
ATOM 1152 C CA . ILE A 1 159 ? 23.339 8.035 -15.890 1.00 48.69 159 ILE A CA 1
ATOM 1153 C C . ILE A 1 159 ? 22.353 7.768 -17.051 1.00 48.69 159 ILE A C 1
ATOM 1155 O O . ILE A 1 159 ? 21.476 6.914 -17.008 1.00 48.69 159 ILE A O 1
ATOM 1159 N N . GLY A 1 160 ? 22.489 8.562 -18.111 1.00 48.22 160 GLY A N 1
ATOM 1160 C CA . GLY A 1 160 ? 22.609 8.059 -19.487 1.00 48.22 160 GLY A CA 1
ATOM 1161 C C . GLY A 1 160 ? 21.433 7.490 -20.301 1.00 48.22 160 GLY A C 1
ATOM 1162 O O . GLY A 1 160 ? 21.509 7.648 -21.514 1.00 48.22 160 GLY A O 1
ATOM 1163 N N . THR A 1 161 ? 20.374 6.863 -19.768 1.00 61.06 161 THR A N 1
ATOM 1164 C CA . THR A 1 161 ? 19.398 6.176 -20.659 1.00 61.06 161 THR A CA 1
ATOM 1165 C C . THR A 1 161 ? 18.002 6.801 -20.682 1.00 61.06 161 THR A C 1
ATOM 1167 O O . THR A 1 161 ? 17.339 7.041 -19.673 1.00 61.06 161 THR A O 1
ATOM 1170 N N . THR A 1 162 ? 17.521 7.082 -21.890 1.00 52.47 162 THR A N 1
ATOM 1171 C CA . THR A 1 162 ? 16.236 7.738 -22.155 1.00 52.47 162 THR A CA 1
ATOM 1172 C C . THR A 1 162 ? 15.047 6.869 -21.700 1.00 52.47 162 THR A C 1
ATOM 1174 O O . THR A 1 162 ? 14.073 7.397 -21.165 1.00 52.47 162 THR A O 1
ATOM 1177 N N . ALA A 1 163 ? 15.165 5.536 -21.781 1.00 48.94 163 ALA A N 1
ATOM 1178 C CA . ALA A 1 163 ? 14.174 4.575 -21.278 1.00 48.94 163 ALA A CA 1
ATOM 1179 C C . ALA A 1 163 ? 14.010 4.635 -19.746 1.00 48.94 163 ALA A C 1
ATOM 1181 O O . ALA A 1 163 ? 12.903 4.503 -19.222 1.00 48.94 163 ALA A O 1
ATOM 1182 N N . TYR A 1 164 ? 15.087 4.943 -19.020 1.00 53.22 164 TYR A N 1
ATOM 1183 C CA . TYR A 1 164 ? 15.050 5.159 -17.575 1.00 53.22 164 TYR A CA 1
ATOM 1184 C C . TYR A 1 164 ? 14.316 6.459 -17.211 1.00 53.22 164 TYR A C 1
ATOM 1186 O O . TYR A 1 164 ? 13.529 6.483 -16.266 1.00 53.22 164 TYR A O 1
ATOM 1194 N N . ARG A 1 165 ? 14.481 7.528 -18.007 1.00 52.22 165 ARG A N 1
ATOM 1195 C CA . ARG A 1 165 ? 13.742 8.800 -17.838 1.00 52.22 165 ARG A CA 1
ATOM 1196 C C . ARG A 1 165 ? 12.240 8.640 -18.089 1.00 52.22 165 ARG A C 1
ATOM 1198 O O . ARG A 1 165 ? 11.432 9.222 -17.368 1.00 52.22 165 ARG A O 1
ATOM 1205 N N . ALA A 1 166 ? 11.871 7.826 -19.075 1.00 48.44 166 ALA A N 1
ATOM 1206 C CA . ALA A 1 166 ? 10.492 7.438 -19.356 1.00 48.44 166 ALA A CA 1
ATOM 1207 C C . ALA A 1 166 ? 9.861 6.660 -18.194 1.00 48.44 166 ALA A C 1
ATOM 1209 O O . ALA A 1 166 ? 8.804 7.036 -17.685 1.00 48.44 166 ALA A O 1
ATOM 1210 N N . PHE A 1 167 ? 10.547 5.620 -17.718 1.00 50.16 167 PHE A N 1
ATOM 1211 C CA . PHE A 1 167 ? 10.104 4.829 -16.573 1.00 50.16 167 PHE A CA 1
ATOM 1212 C C . PHE A 1 167 ? 9.995 5.680 -15.290 1.00 50.16 167 PHE A C 1
ATOM 1214 O O . PHE A 1 167 ? 9.060 5.503 -14.504 1.00 50.16 167 PHE A O 1
ATOM 1221 N N . PHE A 1 168 ? 10.897 6.655 -15.116 1.00 55.81 168 PHE A N 1
ATOM 1222 C CA . PHE A 1 168 ? 10.902 7.649 -14.036 1.00 55.81 168 PHE A CA 1
ATOM 1223 C C . PHE A 1 168 ? 9.687 8.580 -14.074 1.00 55.81 168 PHE A C 1
ATOM 1225 O O . PHE A 1 168 ? 8.946 8.655 -13.092 1.00 55.81 168 PHE A O 1
ATOM 1232 N N . ALA A 1 169 ? 9.466 9.274 -15.196 1.00 48.72 169 ALA A N 1
ATOM 1233 C CA . ALA A 1 169 ? 8.387 10.253 -15.324 1.00 48.72 169 ALA A CA 1
ATOM 1234 C C . ALA A 1 169 ? 7.032 9.601 -15.060 1.00 48.72 169 ALA A C 1
ATOM 1236 O O . ALA A 1 169 ? 6.172 10.161 -14.374 1.00 48.72 169 ALA A O 1
ATOM 1237 N N . VAL A 1 170 ? 6.886 8.371 -15.546 1.00 49.06 170 VAL A N 1
ATOM 1238 C CA . VAL A 1 170 ? 5.682 7.611 -15.316 1.00 49.06 170 VAL A CA 1
ATOM 1239 C C . VAL A 1 170 ? 5.601 7.183 -13.859 1.00 49.06 170 VAL A C 1
ATOM 1241 O O . VAL A 1 170 ? 4.665 7.607 -13.206 1.00 49.06 170 VAL A O 1
ATOM 1244 N N . SER A 1 171 ? 6.589 6.492 -13.285 1.00 51.12 171 SER A N 1
ATOM 1245 C CA . SER A 1 171 ? 6.577 6.082 -11.866 1.00 51.12 171 SER A CA 1
ATOM 1246 C C . SER A 1 171 ? 6.239 7.228 -10.894 1.00 51.12 171 SER A C 1
ATOM 1248 O O . SER A 1 171 ? 5.410 7.054 -10.000 1.00 51.12 171 SER A O 1
ATOM 1250 N N . VAL A 1 172 ? 6.793 8.427 -11.103 1.00 50.19 172 VAL A N 1
ATOM 1251 C CA . VAL A 1 172 ? 6.484 9.626 -10.303 1.00 50.19 172 VAL A CA 1
ATOM 1252 C C . VAL A 1 172 ? 5.016 10.042 -10.436 1.00 50.19 172 VAL A C 1
ATOM 1254 O O . VAL A 1 172 ? 4.364 10.314 -9.424 1.00 50.19 172 VAL A O 1
ATOM 1257 N N . LEU A 1 173 ? 4.465 10.041 -11.653 1.00 49.34 173 LEU A N 1
ATOM 1258 C CA . LEU A 1 173 ? 3.043 10.300 -11.895 1.00 49.34 173 LEU A CA 1
ATOM 1259 C C . LEU A 1 173 ? 2.144 9.291 -11.167 1.00 49.34 173 LEU A C 1
ATOM 1261 O O . LEU A 1 173 ? 1.128 9.686 -10.598 1.00 49.34 173 LEU A O 1
ATOM 1265 N N . LEU A 1 174 ? 2.519 8.010 -11.116 1.00 48.81 174 LEU A N 1
ATOM 1266 C CA . LEU A 1 174 ? 1.662 6.946 -10.555 1.00 48.81 174 LEU A CA 1
ATOM 1267 C C . LEU A 1 174 ? 1.625 7.042 -9.057 1.00 48.81 174 LEU A C 1
ATOM 1269 O O . LEU A 1 174 ? 0.572 6.936 -8.433 1.00 48.81 174 LEU A O 1
ATOM 1273 N N . ILE A 1 175 ? 2.800 7.249 -8.480 1.00 54.66 175 ILE A N 1
ATOM 1274 C CA . ILE A 1 175 ? 2.926 7.327 -7.049 1.00 54.66 175 ILE A CA 1
ATOM 1275 C C . ILE A 1 175 ? 2.327 8.656 -6.563 1.00 54.66 175 ILE A C 1
ATOM 1277 O O . ILE A 1 175 ? 1.553 8.656 -5.607 1.00 54.66 175 ILE A O 1
ATOM 1281 N N . GLY A 1 176 ? 2.558 9.771 -7.264 1.00 52.03 176 GLY A N 1
ATOM 1282 C CA . GLY A 1 176 ? 1.880 11.043 -7.001 1.00 52.03 176 GLY A CA 1
ATOM 1283 C C . GLY A 1 176 ? 0.354 10.9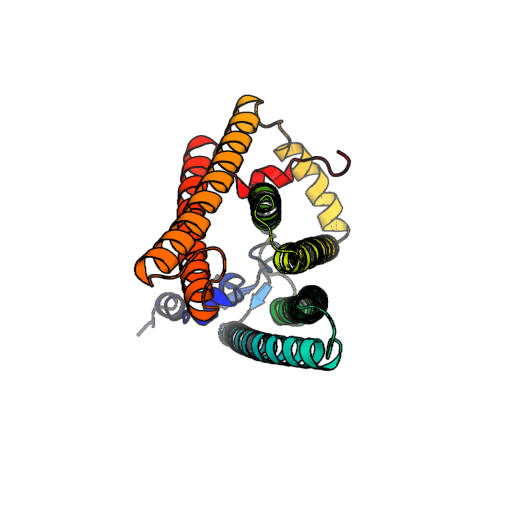19 -7.080 1.00 52.03 176 GLY A C 1
ATOM 1284 O O . GLY A 1 176 ? -0.353 11.317 -6.150 1.00 52.03 176 GLY A O 1
ATOM 1285 N N . MET A 1 177 ? -0.166 10.285 -8.134 1.00 49.03 177 MET A N 1
ATOM 1286 C CA . MET A 1 177 ? -1.600 10.051 -8.315 1.00 49.03 177 MET A CA 1
ATOM 1287 C C . MET A 1 177 ? -2.171 9.127 -7.231 1.00 49.03 177 MET A C 1
ATOM 1289 O O . MET A 1 177 ? -3.216 9.430 -6.653 1.00 49.03 177 MET A O 1
ATOM 1293 N N . PHE A 1 178 ? -1.462 8.058 -6.866 1.00 51.47 178 PHE A N 1
ATOM 1294 C CA . PHE A 1 178 ? -1.824 7.176 -5.758 1.00 51.47 178 PHE A CA 1
ATOM 1295 C C . PHE A 1 178 ? -1.928 7.935 -4.427 1.00 51.47 178 PHE A C 1
ATOM 1297 O O . PHE A 1 178 ? -2.901 7.767 -3.685 1.00 51.47 178 PHE A O 1
ATOM 1304 N N . LEU A 1 179 ? -0.970 8.815 -4.129 1.00 55.12 179 LEU A N 1
ATOM 1305 C CA . LEU A 1 179 ? -0.978 9.627 -2.912 1.00 55.12 179 LEU A CA 1
ATOM 1306 C C . LEU A 1 179 ? -2.122 10.648 -2.905 1.00 55.12 179 LEU A C 1
ATOM 1308 O O . LEU A 1 179 ? -2.787 10.810 -1.877 1.00 55.12 179 LEU A O 1
ATOM 1312 N N . ILE A 1 180 ? -2.400 11.290 -4.043 1.00 49.84 180 ILE A N 1
ATOM 1313 C CA . ILE A 1 180 ? -3.537 12.207 -4.211 1.00 49.84 180 ILE A CA 1
ATOM 1314 C C . ILE A 1 180 ? -4.858 11.467 -3.977 1.00 49.84 180 ILE A C 1
ATOM 1316 O O . ILE A 1 180 ? -5.681 11.927 -3.181 1.00 49.84 180 ILE A O 1
ATOM 1320 N N . VAL A 1 181 ? -5.044 10.295 -4.590 1.00 49.50 181 VAL A N 1
ATOM 1321 C CA . VAL A 1 181 ? -6.247 9.463 -4.434 1.00 49.50 181 VAL A CA 1
ATOM 1322 C C . VAL A 1 181 ? -6.402 8.997 -2.990 1.00 49.50 181 VAL A C 1
ATOM 1324 O O . VAL A 1 181 ? -7.469 9.161 -2.396 1.00 49.50 181 VAL A O 1
ATOM 1327 N N . ARG A 1 182 ? -5.339 8.479 -2.367 1.00 54.19 182 ARG A N 1
ATOM 1328 C CA . ARG A 1 182 ? -5.371 8.047 -0.964 1.00 54.19 182 ARG A CA 1
ATOM 1329 C C . ARG A 1 182 ? -5.711 9.209 -0.030 1.00 54.19 182 ARG A C 1
ATOM 1331 O O . ARG A 1 182 ? -6.537 9.046 0.870 1.00 54.19 182 ARG A O 1
ATOM 1338 N N . ARG A 1 183 ? -5.128 10.392 -0.253 1.00 58.53 183 ARG A N 1
ATOM 1339 C CA . ARG A 1 183 ? -5.428 11.607 0.520 1.00 58.53 183 ARG A CA 1
ATOM 1340 C C . ARG A 1 183 ? -6.871 12.059 0.322 1.00 58.53 183 ARG A C 1
ATOM 1342 O O . ARG A 1 183 ? -7.542 12.404 1.294 1.00 58.53 183 ARG A O 1
ATOM 1349 N N . TRP A 1 184 ? -7.365 12.042 -0.911 1.00 54.06 184 TRP A N 1
ATOM 1350 C CA . TRP A 1 184 ? -8.751 12.369 -1.235 1.00 54.06 184 TRP A CA 1
ATOM 1351 C C . TRP A 1 184 ? -9.729 11.406 -0.554 1.00 54.06 184 TRP A C 1
ATOM 1353 O O . TRP A 1 184 ? -10.683 11.842 0.095 1.00 54.06 184 TRP A O 1
ATOM 1363 N N . LEU A 1 185 ? -9.438 10.103 -0.590 1.00 56.81 185 LEU A N 1
ATOM 1364 C CA . LEU A 1 185 ? -10.209 9.079 0.109 1.00 56.81 185 LEU A CA 1
ATOM 1365 C C . LEU A 1 185 ? -10.185 9.294 1.625 1.00 56.81 185 LEU A C 1
ATOM 1367 O O . LEU A 1 185 ? -11.236 9.210 2.251 1.00 56.81 185 LEU A O 1
ATOM 1371 N N . ALA A 1 186 ? -9.031 9.614 2.218 1.00 56.69 186 ALA A N 1
ATOM 1372 C CA . ALA A 1 186 ? -8.918 9.918 3.646 1.00 56.69 186 ALA A CA 1
ATOM 1373 C C . ALA A 1 186 ? -9.737 11.160 4.043 1.00 56.69 186 ALA A C 1
ATOM 1375 O O . ALA A 1 186 ? -10.439 11.136 5.052 1.00 56.69 186 ALA A O 1
ATOM 1376 N N . ARG A 1 187 ? -9.742 12.219 3.219 1.00 54.56 187 ARG A N 1
ATOM 1377 C CA . ARG A 1 187 ? -10.593 13.405 3.441 1.00 54.56 187 ARG A CA 1
ATOM 1378 C C . ARG A 1 187 ? -12.084 13.077 3.351 1.00 54.56 187 ARG A C 1
ATOM 1380 O O . ARG A 1 187 ? -12.871 13.635 4.113 1.00 54.56 187 ARG A O 1
ATOM 1387 N N . ARG A 1 188 ? -12.480 12.160 2.461 1.00 51.50 188 ARG A N 1
ATOM 1388 C CA . ARG A 1 188 ? -13.870 11.680 2.358 1.00 51.50 188 ARG A CA 1
ATOM 1389 C C . ARG A 1 188 ? -14.307 10.801 3.537 1.00 51.50 188 ARG A C 1
ATOM 1391 O O . ARG A 1 188 ? -15.504 10.723 3.781 1.00 51.50 188 ARG A O 1
ATOM 1398 N N . ARG A 1 189 ? -13.377 10.190 4.289 1.00 52.75 189 ARG A N 1
ATOM 1399 C CA . ARG A 1 189 ? -13.688 9.368 5.481 1.00 52.75 189 ARG A CA 1
ATOM 1400 C C . ARG A 1 189 ? -14.134 10.180 6.701 1.00 52.75 189 ARG A C 1
ATOM 1402 O O . ARG A 1 189 ? -14.771 9.618 7.581 1.00 52.75 189 ARG A O 1
ATOM 1409 N N . LEU A 1 190 ? -13.819 11.476 6.778 1.00 50.66 190 LEU A N 1
ATOM 1410 C CA . LEU A 1 190 ? -14.213 12.299 7.923 1.00 50.66 190 LEU A CA 1
ATOM 1411 C C . LEU A 1 190 ? -15.638 12.833 7.735 1.00 50.66 190 LEU A C 1
ATOM 1413 O O . LEU A 1 190 ? -15.883 13.664 6.848 1.00 50.66 190 LEU A O 1
ATOM 1417 N N . THR A 1 191 ? -16.557 12.405 8.603 1.00 58.62 191 THR A N 1
ATOM 1418 C CA . THR A 1 191 ? -17.896 13.007 8.710 1.00 58.62 191 THR A CA 1
ATOM 1419 C C . THR A 1 191 ? -17.792 14.496 9.087 1.00 58.62 191 THR A C 1
ATOM 1421 O O . THR A 1 191 ? -16.799 14.909 9.699 1.00 58.62 191 THR A O 1
ATOM 1424 N N . PRO A 1 192 ? -18.780 15.345 8.742 1.00 69.25 192 PRO A N 1
ATOM 1425 C CA . PRO A 1 192 ? -18.739 16.774 9.071 1.00 69.25 192 PRO A CA 1
ATOM 1426 C C . PRO A 1 192 ? -18.531 17.054 10.568 1.00 69.25 192 PRO A C 1
ATOM 1428 O O . PRO A 1 192 ? -17.830 18.000 10.921 1.00 69.25 192 PRO A O 1
ATOM 1431 N N . SER A 1 193 ? -19.078 16.208 11.445 1.00 60.16 193 SER A N 1
ATOM 1432 C CA . SER A 1 193 ? -18.900 16.286 12.900 1.00 60.16 193 SER A CA 1
ATOM 1433 C C . SER A 1 193 ? -17.486 15.891 13.340 1.00 60.16 193 SER A C 1
ATOM 1435 O O . SER A 1 193 ? -16.874 16.609 14.128 1.00 60.16 193 SER A O 1
ATOM 1437 N N . GLN A 1 194 ? -16.907 14.828 12.769 1.00 52.47 194 GLN A N 1
ATOM 1438 C CA . GLN A 1 194 ? -15.512 14.440 13.021 1.00 52.47 194 GLN A CA 1
ATOM 1439 C C . GLN A 1 194 ? -14.512 15.493 12.529 1.00 52.47 194 GLN A C 1
ATOM 1441 O O . GLN A 1 194 ? -13.493 15.703 13.180 1.00 52.47 194 GLN A O 1
ATOM 1446 N N . ARG A 1 195 ? -14.796 16.207 11.428 1.00 61.59 195 ARG A N 1
ATOM 1447 C CA . ARG A 1 195 ? -13.946 17.330 10.979 1.00 61.59 195 ARG A CA 1
ATOM 1448 C C . ARG A 1 195 ? -13.931 18.467 11.995 1.00 61.59 195 ARG A C 1
ATOM 1450 O O . ARG A 1 195 ? -12.863 18.995 12.298 1.00 61.59 195 ARG A O 1
ATOM 1457 N N . ARG A 1 196 ? -15.093 18.813 12.558 1.00 68.69 196 ARG A N 1
ATOM 1458 C CA . ARG A 1 196 ? -15.201 19.849 13.598 1.00 68.69 196 ARG A CA 1
ATOM 1459 C C . ARG A 1 196 ? -14.512 19.415 14.895 1.00 68.69 196 ARG A C 1
ATOM 1461 O O . ARG A 1 196 ? -13.789 20.218 15.469 1.00 68.69 196 ARG A O 1
ATOM 1468 N N . ALA A 1 197 ? -14.640 18.147 15.292 1.00 54.19 197 ALA A N 1
ATOM 1469 C CA . ALA A 1 197 ? -13.999 17.594 16.492 1.00 54.19 197 ALA A CA 1
ATOM 1470 C C . ALA A 1 197 ? -12.474 17.393 16.361 1.00 54.19 197 ALA A C 1
ATOM 1472 O O . ALA A 1 197 ? -11.743 17.546 17.335 1.00 54.19 197 ALA A O 1
ATOM 1473 N N . ALA A 1 198 ? -11.966 17.100 15.159 1.00 53.19 198 ALA A N 1
ATOM 1474 C CA . ALA A 1 198 ? -10.527 16.984 14.907 1.00 53.19 198 ALA A CA 1
ATOM 1475 C C . ALA A 1 198 ? -9.811 18.346 14.916 1.00 53.19 198 ALA A C 1
ATOM 1477 O O . ALA A 1 198 ? -8.613 18.411 15.168 1.00 53.19 198 ALA A O 1
ATOM 1478 N N . THR A 1 199 ? -10.534 19.441 14.663 1.00 54.88 199 THR A N 1
ATOM 1479 C CA . THR A 1 199 ? -9.971 20.799 14.594 1.00 54.88 199 THR A CA 1
ATOM 1480 C C . THR A 1 199 ? -9.327 21.266 15.917 1.00 54.88 199 THR A C 1
ATOM 1482 O O . THR A 1 199 ? -8.190 21.732 15.865 1.00 54.88 199 THR A O 1
ATOM 1485 N N . PRO A 1 200 ? -9.961 21.124 17.102 1.00 49.22 200 PRO A N 1
ATOM 1486 C CA . PRO A 1 200 ? -9.342 21.495 18.378 1.00 49.22 200 PRO A CA 1
ATOM 1487 C C . PRO A 1 200 ? -8.245 20.522 18.833 1.00 49.22 200 PRO A C 1
ATOM 1489 O O . PRO A 1 200 ? -7.220 20.976 19.326 1.00 49.22 200 PRO A O 1
ATOM 1492 N N . LEU A 1 201 ? -8.384 19.210 18.596 1.00 47.53 201 LEU A N 1
ATOM 1493 C CA . LEU A 1 201 ? -7.325 18.230 18.897 1.00 47.53 201 LEU A CA 1
ATOM 1494 C C . LEU A 1 201 ? -6.053 18.502 18.091 1.00 47.53 201 LEU A C 1
ATOM 1496 O O . LEU A 1 201 ? -4.955 18.388 18.625 1.00 47.53 201 LEU A O 1
ATOM 1500 N N . ARG A 1 202 ? -6.198 18.933 16.835 1.00 50.38 202 ARG A N 1
ATOM 1501 C CA . ARG A 1 202 ? -5.087 19.344 15.970 1.00 50.38 202 ARG A CA 1
ATOM 1502 C C . ARG A 1 202 ? -4.470 20.685 16.382 1.00 50.38 202 ARG A C 1
ATOM 1504 O O . ARG A 1 202 ? -3.341 20.938 16.001 1.00 50.38 202 ARG A O 1
ATOM 1511 N N . ARG A 1 203 ? -5.182 21.524 17.149 1.00 51.16 203 ARG A N 1
ATOM 1512 C CA . ARG A 1 203 ? -4.614 22.716 17.811 1.00 51.16 203 ARG A CA 1
ATOM 1513 C C . ARG A 1 203 ? -3.886 22.354 19.107 1.00 51.16 203 ARG A C 1
ATOM 1515 O O . ARG A 1 203 ? -2.830 22.908 19.355 1.00 51.16 203 ARG A O 1
ATOM 1522 N N . ALA A 1 204 ? -4.407 21.406 19.887 1.00 45.97 204 ALA A N 1
ATOM 1523 C CA . ALA A 1 204 ? -3.786 20.949 21.136 1.00 45.97 204 ALA A CA 1
ATOM 1524 C C . ALA A 1 204 ? -2.531 20.083 20.911 1.00 45.97 204 ALA A C 1
ATOM 1526 O O . ALA A 1 204 ? -1.601 20.130 21.699 1.00 45.97 204 ALA A O 1
ATOM 1527 N N . SER A 1 205 ? -2.481 19.323 19.811 1.00 48.22 205 SER A N 1
ATOM 1528 C CA . SER A 1 205 ? -1.270 18.617 19.349 1.00 48.22 205 SER A CA 1
ATOM 1529 C C . SER A 1 205 ? -0.379 19.471 18.437 1.00 48.22 205 SER A C 1
ATOM 1531 O O . SER A 1 205 ? 0.654 18.998 17.975 1.00 48.22 205 SER A O 1
ATOM 1533 N N . ALA A 1 206 ? -0.765 20.729 18.198 1.00 47.22 206 ALA A N 1
ATOM 1534 C CA . ALA A 1 206 ? 0.067 21.754 17.578 1.00 47.22 206 ALA A CA 1
ATOM 1535 C C . ALA A 1 206 ? 0.685 22.683 18.631 1.00 47.22 206 ALA A C 1
ATOM 1537 O O . ALA A 1 206 ? 0.914 23.859 18.346 1.00 47.22 206 ALA A O 1
ATOM 1538 N N . GLU A 1 207 ? 0.997 22.172 19.829 1.00 51.69 207 GLU A N 1
ATOM 1539 C CA . GLU A 1 207 ? 2.171 22.732 20.490 1.00 51.69 207 GLU A CA 1
ATOM 1540 C C . GLU A 1 207 ? 3.326 22.558 19.500 1.00 51.69 207 GLU A C 1
ATOM 1542 O O . GLU A 1 207 ? 3.561 21.434 19.039 1.00 51.69 207 GLU A O 1
ATOM 1547 N N . PRO A 1 208 ? 3.957 23.658 19.053 1.00 50.09 208 PRO A N 1
ATOM 1548 C CA . PRO A 1 208 ? 4.996 23.580 18.050 1.00 50.09 208 PRO A CA 1
ATOM 1549 C C . PRO A 1 208 ? 6.052 22.631 18.595 1.00 50.09 208 PRO A C 1
ATOM 1551 O O . PRO A 1 208 ? 6.647 22.897 19.641 1.00 50.09 208 PRO A O 1
ATOM 1554 N N . ALA A 1 209 ? 6.249 21.503 17.902 1.00 57.91 209 ALA A N 1
ATOM 1555 C CA . ALA A 1 209 ? 7.400 20.658 18.150 1.00 57.91 209 ALA A CA 1
ATOM 1556 C C . ALA A 1 209 ? 8.598 21.602 18.231 1.00 57.91 209 ALA A C 1
ATOM 1558 O O . ALA A 1 209 ? 8.766 22.452 17.347 1.00 57.91 209 ALA A O 1
ATOM 1559 N N . SER A 1 210 ? 9.350 21.530 19.332 1.00 75.12 210 SER A N 1
ATOM 1560 C CA . SER A 1 210 ? 10.475 22.437 19.534 1.00 75.12 210 SER A CA 1
ATOM 1561 C C . SER A 1 210 ? 11.334 22.428 18.270 1.00 75.12 210 SER A C 1
ATOM 1563 O O . SER A 1 210 ? 11.457 21.395 17.607 1.00 75.12 210 SER A O 1
ATOM 1565 N N . VAL A 1 211 ? 11.912 23.570 17.897 1.00 72.31 211 VAL A N 1
ATOM 1566 C CA . VAL A 1 211 ? 12.721 23.674 16.668 1.00 72.31 211 VAL A CA 1
ATOM 1567 C C . VAL A 1 211 ? 13.765 22.545 16.603 1.00 72.31 211 VAL A C 1
ATOM 1569 O O . VAL A 1 211 ? 13.989 21.968 15.542 1.00 72.31 211 VAL A O 1
ATOM 1572 N N . GLY A 1 212 ? 14.306 22.134 17.758 1.00 74.38 212 GLY A N 1
ATOM 1573 C CA . GLY A 1 212 ? 15.184 20.970 17.890 1.00 74.38 212 GLY A CA 1
ATOM 1574 C C . GLY A 1 212 ? 14.545 19.632 17.489 1.00 74.38 212 GLY A C 1
ATOM 1575 O O . GLY A 1 212 ? 15.173 18.862 16.765 1.00 74.38 212 GLY A O 1
ATOM 1576 N N . ALA A 1 213 ? 13.299 19.357 17.886 1.00 70.38 213 ALA A N 1
ATOM 1577 C CA . ALA A 1 213 ? 12.568 18.165 17.452 1.00 70.38 213 ALA A CA 1
ATOM 1578 C C . ALA A 1 213 ? 12.285 18.190 15.939 1.00 70.38 213 ALA A C 1
ATOM 1580 O O . ALA A 1 213 ? 12.444 17.169 15.272 1.00 70.38 213 ALA A O 1
ATOM 1581 N N . GLY A 1 214 ? 11.944 19.356 15.378 1.00 68.00 214 GLY A N 1
ATOM 1582 C CA . GLY A 1 214 ? 11.788 19.536 13.931 1.00 68.00 214 GLY A CA 1
ATOM 1583 C C . GLY A 1 214 ? 13.076 19.231 13.154 1.00 68.00 214 GLY A C 1
ATOM 1584 O O . GLY A 1 214 ? 13.058 18.433 12.215 1.00 68.00 214 GLY A O 1
ATOM 1585 N N . CYS A 1 215 ? 14.208 19.794 13.590 1.00 73.62 215 CYS A N 1
ATOM 1586 C CA . CYS A 1 215 ? 15.524 19.538 12.998 1.00 73.62 215 CYS A CA 1
ATOM 1587 C C . CYS A 1 215 ? 15.949 18.068 13.119 1.00 73.62 215 CYS A C 1
ATOM 1589 O O . CYS A 1 215 ? 16.443 17.493 12.151 1.00 73.62 215 CYS A O 1
ATOM 1591 N N . ALA A 1 216 ? 15.724 17.436 14.277 1.00 78.44 216 ALA A N 1
ATOM 1592 C CA . ALA A 1 216 ? 16.029 16.021 14.476 1.00 78.44 216 ALA A CA 1
ATOM 1593 C C . ALA A 1 216 ? 15.209 15.131 13.530 1.00 78.44 216 ALA A C 1
ATOM 1595 O O . ALA A 1 216 ? 15.758 14.232 12.897 1.00 78.44 216 ALA A O 1
ATOM 1596 N N . MET A 1 217 ? 13.911 15.404 13.373 1.00 73.19 217 MET A N 1
ATOM 1597 C CA . MET A 1 217 ? 13.040 14.663 12.453 1.00 73.19 217 MET A CA 1
ATOM 1598 C C . MET A 1 217 ? 13.476 14.820 10.994 1.00 73.19 217 MET A C 1
ATOM 1600 O O . MET A 1 217 ? 13.508 13.832 10.262 1.00 73.19 217 MET A O 1
ATOM 1604 N N . LEU A 1 218 ? 13.857 16.034 10.581 1.00 69.94 218 LEU A N 1
ATOM 1605 C CA . LEU A 1 218 ? 14.399 16.283 9.244 1.00 69.94 218 LEU A CA 1
ATOM 1606 C C . LEU A 1 218 ? 15.701 15.503 9.016 1.00 69.94 218 LEU A C 1
ATOM 1608 O O . LEU A 1 218 ? 15.860 14.872 7.974 1.00 69.94 218 LEU A O 1
ATOM 1612 N N . LEU A 1 219 ? 16.605 15.492 10.000 1.00 81.06 219 LEU A N 1
ATOM 1613 C CA . LEU A 1 219 ? 17.848 14.725 9.932 1.00 81.06 219 LEU A CA 1
ATOM 1614 C C . LEU A 1 219 ? 17.579 13.220 9.809 1.00 81.06 219 LEU A C 1
ATOM 1616 O O . LEU A 1 219 ? 18.169 12.566 8.953 1.00 81.06 219 LEU A O 1
ATOM 1620 N N . PHE A 1 220 ? 16.670 12.668 10.617 1.00 81.38 220 PHE A N 1
ATOM 1621 C CA . PHE A 1 220 ? 16.293 11.256 10.527 1.00 81.38 220 PHE A CA 1
ATOM 1622 C C . PHE A 1 220 ? 15.654 10.910 9.185 1.00 81.38 220 PHE A C 1
ATOM 1624 O O . PHE A 1 220 ? 15.956 9.857 8.638 1.00 81.38 220 PHE A O 1
ATOM 1631 N N . PHE A 1 221 ? 14.835 11.799 8.624 1.00 72.00 221 PHE A N 1
ATOM 1632 C CA . PHE A 1 221 ? 14.276 11.618 7.289 1.00 72.00 221 PHE A CA 1
ATOM 1633 C C . PHE A 1 221 ? 15.358 11.614 6.198 1.00 72.00 221 PHE A C 1
ATOM 1635 O O . PHE A 1 221 ? 15.336 10.764 5.305 1.00 72.00 221 PHE A O 1
ATOM 1642 N N . LEU A 1 222 ? 16.326 12.532 6.272 1.00 70.44 222 LEU A N 1
ATOM 1643 C CA . LEU A 1 222 ? 17.463 12.561 5.349 1.00 70.44 222 LEU A CA 1
ATOM 1644 C C . LEU A 1 222 ? 18.302 11.286 5.472 1.00 70.44 222 LEU A C 1
ATOM 1646 O O . LEU A 1 222 ? 18.634 10.679 4.458 1.00 70.44 222 LEU A O 1
ATOM 1650 N N . LEU A 1 223 ? 18.585 10.838 6.698 1.00 80.81 223 LEU A N 1
ATOM 1651 C CA . LEU A 1 223 ? 19.291 9.583 6.958 1.00 80.81 223 LEU A CA 1
ATOM 1652 C C . LEU A 1 223 ? 18.516 8.371 6.437 1.00 80.81 223 LEU A C 1
ATOM 1654 O O . LEU A 1 223 ? 19.110 7.503 5.810 1.00 80.81 223 LEU A O 1
ATOM 1658 N N . GLU A 1 224 ? 17.205 8.311 6.669 1.00 76.81 224 GLU A N 1
ATOM 1659 C CA . GLU A 1 224 ? 16.326 7.242 6.188 1.00 76.81 224 GLU A CA 1
ATOM 1660 C C . GLU A 1 224 ? 16.330 7.175 4.663 1.00 76.81 224 GLU A C 1
ATOM 1662 O O . GLU A 1 224 ? 16.496 6.097 4.089 1.00 76.81 224 GLU A O 1
ATOM 1667 N N . THR A 1 225 ? 16.227 8.343 4.026 1.00 68.06 225 THR A N 1
ATOM 1668 C CA . THR A 1 225 ? 16.333 8.490 2.579 1.00 68.06 225 THR A CA 1
ATOM 1669 C C . THR A 1 225 ? 17.673 7.938 2.125 1.00 68.06 225 THR A C 1
ATOM 1671 O O . THR A 1 225 ? 17.689 6.896 1.481 1.00 68.06 225 THR A O 1
ATOM 1674 N N . VAL A 1 226 ? 18.785 8.561 2.534 1.00 73.25 226 VAL A N 1
ATOM 1675 C CA . VAL A 1 226 ? 20.160 8.210 2.141 1.00 73.25 226 VAL A CA 1
ATOM 1676 C C . VAL A 1 226 ? 20.495 6.741 2.412 1.00 73.25 226 VAL A C 1
ATOM 1678 O O . VAL A 1 226 ? 21.085 6.077 1.566 1.00 73.25 226 VAL A O 1
ATOM 1681 N N . ALA A 1 227 ? 20.087 6.176 3.542 1.00 77.94 227 ALA A N 1
ATOM 1682 C CA . ALA A 1 227 ? 20.305 4.759 3.809 1.00 77.94 227 ALA A CA 1
ATOM 1683 C C . ALA A 1 227 ? 19.510 3.865 2.845 1.00 77.94 227 ALA A C 1
ATOM 1685 O O . ALA A 1 227 ? 20.055 2.888 2.335 1.00 77.94 227 ALA A O 1
ATOM 1686 N N . GLY A 1 228 ? 18.252 4.212 2.548 1.00 73.25 228 GLY A N 1
ATOM 1687 C CA . GLY A 1 228 ? 17.442 3.522 1.545 1.00 73.25 228 GLY A CA 1
ATOM 1688 C C . GLY A 1 228 ? 18.051 3.593 0.140 1.00 73.25 228 GLY A C 1
ATOM 1689 O O . GLY A 1 228 ? 18.086 2.574 -0.551 1.00 73.25 228 GLY A O 1
ATOM 1690 N N . ILE A 1 229 ? 18.604 4.756 -0.241 1.00 68.00 229 ILE A N 1
ATOM 1691 C CA . ILE A 1 229 ? 19.398 4.969 -1.470 1.00 68.00 229 ILE A CA 1
ATOM 1692 C C . ILE A 1 229 ? 20.512 3.929 -1.558 1.00 68.00 229 ILE A C 1
ATOM 1694 O O . ILE A 1 229 ? 20.549 3.111 -2.480 1.00 68.00 229 ILE A O 1
ATOM 1698 N N . PHE A 1 230 ? 21.423 3.973 -0.585 1.00 76.44 230 PHE A N 1
ATOM 1699 C CA . PHE A 1 230 ? 22.636 3.169 -0.605 1.00 76.44 230 PHE A CA 1
ATOM 1700 C C . PHE A 1 230 ? 22.329 1.679 -0.510 1.00 76.44 230 PHE A C 1
ATOM 1702 O O . PHE A 1 230 ? 22.965 0.885 -1.196 1.00 76.44 230 PHE A O 1
ATOM 1709 N N . ALA A 1 231 ? 21.328 1.296 0.282 1.00 75.06 231 ALA A N 1
ATOM 1710 C CA . ALA A 1 231 ? 20.882 -0.085 0.383 1.00 75.06 231 ALA A CA 1
ATOM 1711 C C . ALA A 1 231 ? 20.361 -0.621 -0.957 1.00 75.06 231 ALA A C 1
ATOM 1713 O O . ALA A 1 231 ? 20.773 -1.700 -1.383 1.00 75.06 231 ALA A O 1
ATOM 1714 N N . LEU A 1 232 ? 19.492 0.128 -1.641 1.00 71.69 232 LEU A N 1
ATOM 1715 C CA . LEU A 1 232 ? 18.905 -0.302 -2.907 1.00 71.69 232 LEU A CA 1
ATOM 1716 C C . LEU A 1 232 ? 19.966 -0.402 -4.007 1.00 71.69 232 LEU A C 1
ATOM 1718 O O . LEU A 1 232 ? 20.168 -1.474 -4.575 1.00 71.69 232 LEU A O 1
ATOM 1722 N N . PHE A 1 233 ? 20.681 0.694 -4.269 1.00 72.44 233 PHE A N 1
ATOM 1723 C CA . PHE A 1 233 ? 21.665 0.748 -5.351 1.00 72.44 233 PHE A CA 1
ATOM 1724 C C . PHE A 1 233 ? 22.907 -0.091 -5.057 1.00 72.44 233 PHE A C 1
ATOM 1726 O O . PHE A 1 233 ? 23.410 -0.761 -5.955 1.00 72.44 233 PHE A O 1
ATOM 1733 N N . GLY A 1 234 ? 23.366 -0.122 -3.804 1.00 79.31 234 GLY A N 1
ATOM 1734 C CA . GLY A 1 234 ? 24.478 -0.973 -3.387 1.00 79.31 234 GLY A CA 1
ATOM 1735 C C . GLY A 1 234 ? 24.164 -2.454 -3.580 1.00 79.31 234 GLY A C 1
ATOM 1736 O O . GLY A 1 234 ? 25.011 -3.195 -4.069 1.00 79.31 234 GLY A O 1
ATOM 1737 N N . THR A 1 235 ? 22.930 -2.879 -3.286 1.00 81.62 235 THR A N 1
ATOM 1738 C CA . THR A 1 235 ? 22.510 -4.271 -3.504 1.00 81.62 235 THR A CA 1
ATOM 1739 C C . THR A 1 235 ? 22.364 -4.597 -4.988 1.00 81.62 235 THR A C 1
ATOM 1741 O O . THR A 1 235 ? 22.835 -5.646 -5.415 1.00 81.62 235 THR A O 1
ATOM 1744 N N . VAL A 1 236 ? 21.779 -3.705 -5.797 1.00 73.81 236 VAL A N 1
ATOM 1745 C CA . VAL A 1 236 ? 21.700 -3.890 -7.260 1.00 73.81 236 VAL A CA 1
ATOM 1746 C C . VAL A 1 236 ? 23.099 -4.005 -7.864 1.00 73.81 236 VAL A C 1
ATOM 1748 O O . VAL A 1 236 ? 23.377 -4.970 -8.571 1.00 73.81 236 VAL A O 1
ATOM 1751 N N . ALA A 1 237 ? 23.999 -3.072 -7.543 1.00 76.06 237 ALA A N 1
ATOM 1752 C CA . ALA A 1 237 ? 25.374 -3.084 -8.033 1.00 76.06 237 ALA A CA 1
ATOM 1753 C C . ALA A 1 237 ? 26.131 -4.341 -7.584 1.00 76.06 237 ALA A C 1
ATOM 1755 O O . ALA A 1 237 ? 26.859 -4.939 -8.374 1.00 76.06 237 ALA A O 1
ATOM 1756 N N . LEU A 1 238 ? 25.929 -4.778 -6.337 1.00 90.94 238 LEU A N 1
ATOM 1757 C CA . LEU A 1 238 ? 26.505 -6.017 -5.824 1.00 90.94 238 LEU A CA 1
ATOM 1758 C C . LEU A 1 238 ? 25.991 -7.235 -6.598 1.00 90.94 238 LEU A C 1
ATOM 1760 O O . LEU A 1 238 ? 26.794 -8.068 -7.003 1.00 90.94 238 LEU A O 1
ATOM 1764 N N . VAL A 1 239 ? 24.682 -7.334 -6.838 1.00 86.12 239 VAL A N 1
ATOM 1765 C CA . VAL A 1 239 ? 24.086 -8.456 -7.579 1.00 86.12 239 VAL A CA 1
ATOM 1766 C C . VAL A 1 239 ? 24.556 -8.477 -9.032 1.00 86.12 239 VAL A C 1
ATOM 1768 O O . VAL A 1 239 ? 24.949 -9.537 -9.514 1.00 86.12 239 VAL A O 1
ATOM 1771 N N . LEU A 1 240 ? 24.602 -7.325 -9.709 1.00 76.81 240 LEU A N 1
ATOM 1772 C CA . LEU A 1 240 ? 25.148 -7.222 -11.067 1.00 76.81 240 LEU A CA 1
ATOM 1773 C C . LEU A 1 240 ? 26.621 -7.644 -11.110 1.00 76.81 240 LEU A C 1
ATOM 1775 O O . LEU A 1 240 ? 27.002 -8.457 -11.951 1.00 76.81 240 LEU A O 1
ATOM 1779 N N . ARG A 1 241 ? 27.429 -7.184 -10.146 1.00 89.19 241 ARG A N 1
ATOM 1780 C CA . ARG A 1 241 ? 28.843 -7.560 -10.030 1.00 89.19 241 ARG A CA 1
ATOM 1781 C C . ARG A 1 241 ? 29.033 -9.054 -9.773 1.00 89.19 241 ARG A C 1
ATOM 1783 O O . ARG A 1 241 ? 29.902 -9.660 -10.391 1.00 89.19 241 ARG A O 1
ATOM 1790 N N . LEU A 1 242 ? 28.234 -9.652 -8.888 1.00 94.12 242 LEU A N 1
ATOM 1791 C CA . LEU A 1 242 ? 28.273 -11.092 -8.606 1.00 94.12 242 LEU A CA 1
ATOM 1792 C C . LEU A 1 242 ? 27.839 -11.931 -9.816 1.00 94.12 242 LEU A C 1
ATOM 1794 O O . LEU A 1 242 ? 28.330 -13.041 -9.991 1.00 94.12 242 LEU A O 1
ATOM 1798 N N . ALA A 1 243 ? 26.959 -11.393 -10.661 1.00 92.75 243 ALA A N 1
ATOM 1799 C CA . ALA A 1 243 ? 26.522 -12.019 -11.906 1.00 92.75 243 ALA A CA 1
ATOM 1800 C C . ALA A 1 243 ? 27.438 -11.720 -13.112 1.00 92.75 243 ALA A C 1
ATOM 1802 O O . ALA A 1 243 ? 27.147 -12.174 -14.218 1.00 92.75 243 ALA A O 1
ATOM 1803 N N . GLY A 1 244 ? 28.508 -10.935 -12.929 1.00 94.81 244 GLY A N 1
ATOM 1804 C CA . GLY A 1 244 ? 29.411 -10.525 -14.009 1.00 94.81 244 GLY A CA 1
ATOM 1805 C C . GLY A 1 244 ? 28.751 -9.649 -15.081 1.00 94.81 244 GLY A C 1
ATOM 1806 O O . GLY A 1 244 ? 29.186 -9.669 -16.228 1.00 94.81 244 GLY A O 1
ATOM 1807 N N . GLN A 1 245 ? 27.684 -8.922 -14.737 1.00 84.31 245 GLN A N 1
ATOM 1808 C CA . GLN A 1 245 ? 26.948 -8.059 -15.661 1.00 84.31 245 GLN A CA 1
ATOM 1809 C C . GLN A 1 245 ? 27.437 -6.602 -15.561 1.00 84.31 245 GLN A C 1
ATOM 1811 O O . GLN A 1 245 ? 27.613 -6.106 -14.441 1.00 84.31 245 GLN A O 1
ATOM 1816 N N . PRO A 1 246 ? 27.634 -5.902 -16.695 1.00 84.19 246 PRO A N 1
ATOM 1817 C CA . PRO A 1 246 ? 27.881 -4.463 -16.697 1.00 84.19 246 PRO A CA 1
ATOM 1818 C C . PRO A 1 246 ? 26.637 -3.696 -16.216 1.00 84.19 246 PRO A C 1
ATOM 1820 O O . PRO A 1 246 ? 25.512 -4.192 -16.294 1.00 84.19 246 PRO A O 1
ATOM 1823 N N . ILE A 1 247 ? 26.832 -2.481 -15.698 1.00 74.44 247 ILE A N 1
ATOM 1824 C CA . ILE A 1 247 ? 25.723 -1.627 -15.229 1.00 74.44 247 ILE A CA 1
ATOM 1825 C C . ILE A 1 247 ? 25.000 -0.980 -16.417 1.00 74.44 247 ILE A C 1
ATOM 1827 O O . ILE A 1 247 ? 23.823 -0.640 -16.319 1.00 74.44 247 ILE A O 1
ATOM 1831 N N . GLU A 1 248 ? 25.707 -0.817 -17.531 1.00 77.75 248 GLU A N 1
ATOM 1832 C CA . GLU A 1 248 ? 25.255 -0.143 -18.742 1.00 77.75 248 GLU A CA 1
ATOM 1833 C C . GLU A 1 248 ? 24.232 -0.971 -19.531 1.00 77.75 248 GLU A C 1
ATOM 1835 O O . GLU A 1 248 ? 23.348 -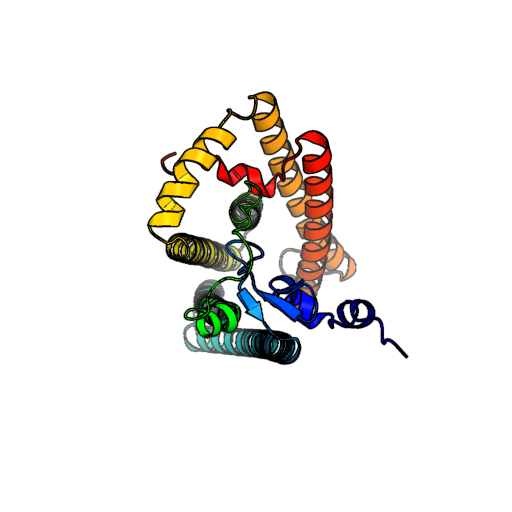0.393 -20.158 1.00 77.75 248 GLU A O 1
ATOM 1840 N N . ASP A 1 249 ? 24.335 -2.302 -19.468 1.00 75.69 249 ASP A N 1
ATOM 1841 C CA . ASP A 1 249 ? 23.443 -3.240 -20.160 1.00 75.69 249 ASP A CA 1
ATOM 1842 C C . ASP A 1 249 ? 23.172 -4.489 -19.298 1.00 75.69 249 ASP A C 1
ATOM 1844 O O . ASP A 1 249 ? 23.700 -5.577 -19.548 1.00 75.69 249 ASP A O 1
ATOM 1848 N N . PRO A 1 250 ? 22.420 -4.340 -18.195 1.00 69.94 250 PRO A N 1
ATOM 1849 C CA . PRO A 1 250 ? 22.175 -5.445 -17.293 1.00 69.94 250 PRO A CA 1
ATOM 1850 C C . PRO A 1 250 ? 21.116 -6.383 -17.874 1.00 69.94 250 PRO A C 1
ATOM 1852 O O . PRO A 1 250 ? 20.032 -5.953 -18.275 1.00 69.94 250 PRO A O 1
ATOM 1855 N N . ASN A 1 251 ? 21.350 -7.695 -17.792 1.00 78.62 251 ASN A N 1
ATOM 1856 C CA . ASN A 1 251 ? 20.274 -8.662 -17.990 1.00 78.62 251 ASN A CA 1
ATOM 1857 C C . ASN A 1 251 ? 19.082 -8.326 -17.068 1.00 78.62 251 ASN A C 1
ATOM 1859 O O . ASN A 1 251 ? 19.221 -8.274 -15.840 1.00 78.62 251 ASN A O 1
ATOM 1863 N N . GLY A 1 252 ? 17.898 -8.136 -17.660 1.00 64.00 252 GLY A N 1
ATOM 1864 C CA . GLY A 1 252 ? 16.706 -7.672 -16.946 1.00 64.00 252 GLY A CA 1
ATOM 1865 C C . GLY A 1 252 ? 16.313 -8.526 -15.733 1.00 64.00 252 GLY A C 1
ATOM 1866 O O . GLY A 1 252 ? 15.857 -7.979 -14.729 1.00 64.00 252 GLY A O 1
ATOM 1867 N N . TRP A 1 253 ? 16.544 -9.845 -15.764 1.00 62.06 253 TRP A N 1
ATOM 1868 C CA . TRP A 1 253 ? 16.257 -10.726 -14.623 1.00 62.06 253 TRP A CA 1
ATOM 1869 C C . TRP A 1 253 ? 17.235 -10.530 -13.467 1.00 62.06 253 TRP A C 1
ATOM 1871 O O . TRP A 1 253 ? 16.822 -10.497 -12.307 1.00 62.06 253 TRP A O 1
ATOM 1881 N N . VAL A 1 254 ? 18.522 -10.356 -13.770 1.00 68.44 254 VAL A N 1
ATOM 1882 C CA . VAL A 1 254 ? 19.557 -10.090 -12.761 1.00 68.44 254 VAL A CA 1
ATOM 1883 C C . VAL A 1 254 ? 19.299 -8.738 -12.098 1.00 68.44 254 VAL A C 1
ATOM 1885 O O . VAL A 1 254 ? 19.335 -8.630 -10.870 1.00 68.44 254 VAL A O 1
ATOM 1888 N N . PHE A 1 255 ? 18.950 -7.728 -12.899 1.00 71.75 255 PHE A N 1
ATOM 1889 C CA . PHE A 1 255 ? 18.544 -6.421 -12.395 1.00 71.75 255 PHE A CA 1
ATOM 1890 C C . PHE A 1 255 ? 17.314 -6.520 -11.483 1.00 71.75 255 PHE A C 1
ATOM 1892 O O . PHE A 1 255 ? 17.334 -5.992 -10.372 1.00 71.75 255 PHE A O 1
ATOM 1899 N N . ALA A 1 256 ? 16.266 -7.238 -11.904 1.00 60.81 256 ALA A N 1
ATOM 1900 C CA . ALA A 1 256 ? 15.049 -7.412 -11.113 1.00 60.81 256 ALA A CA 1
ATOM 1901 C C . ALA A 1 256 ? 15.322 -8.083 -9.755 1.00 60.81 256 ALA A C 1
ATOM 1903 O O . ALA A 1 256 ? 14.802 -7.630 -8.734 1.00 60.81 256 ALA A O 1
ATOM 1904 N N . ILE A 1 257 ? 16.173 -9.114 -9.713 1.00 74.00 257 ILE A N 1
ATOM 1905 C CA . ILE A 1 257 ? 16.589 -9.766 -8.460 1.00 74.00 257 ILE A CA 1
ATOM 1906 C C . ILE A 1 257 ? 17.329 -8.774 -7.557 1.00 74.00 257 ILE A C 1
ATOM 1908 O O . ILE A 1 257 ? 16.986 -8.642 -6.380 1.00 74.00 257 ILE A O 1
ATOM 1912 N N . GLY A 1 258 ? 18.305 -8.043 -8.105 1.00 71.62 258 GLY A N 1
ATOM 1913 C CA . GLY A 1 258 ? 19.044 -7.015 -7.371 1.00 71.62 258 GLY A CA 1
ATOM 1914 C C . GLY A 1 258 ? 18.132 -5.926 -6.815 1.00 71.62 258 GLY A C 1
ATOM 1915 O O . GLY A 1 258 ? 18.290 -5.512 -5.668 1.00 71.62 258 GLY A O 1
ATOM 1916 N N . PHE A 1 259 ? 17.130 -5.516 -7.591 1.00 71.12 259 PHE A N 1
ATOM 1917 C CA . PHE A 1 259 ? 16.160 -4.502 -7.199 1.00 71.12 259 PHE A CA 1
ATOM 1918 C C . PHE A 1 259 ? 15.241 -4.989 -6.075 1.00 71.12 259 PHE A C 1
ATOM 1920 O O . PHE A 1 259 ? 15.043 -4.277 -5.092 1.00 71.12 259 PHE A O 1
ATOM 1927 N N . LEU A 1 260 ? 14.708 -6.213 -6.172 1.00 65.44 260 LEU A N 1
ATOM 1928 C CA . LEU A 1 260 ? 13.863 -6.799 -5.127 1.00 65.44 260 LEU A CA 1
ATOM 1929 C C . LEU A 1 260 ? 14.631 -6.976 -3.810 1.00 65.44 260 LEU A C 1
ATOM 1931 O O . LEU A 1 260 ? 14.125 -6.604 -2.748 1.00 65.44 260 LEU A O 1
ATOM 1935 N N . LEU A 1 261 ? 15.862 -7.495 -3.874 1.00 69.50 261 LEU A N 1
ATOM 1936 C CA . LEU A 1 261 ? 16.728 -7.634 -2.702 1.00 69.50 261 LEU A CA 1
ATOM 1937 C C . LEU A 1 261 ? 17.092 -6.268 -2.119 1.00 69.50 261 LEU A C 1
ATOM 1939 O O . LEU A 1 261 ? 16.944 -6.055 -0.916 1.00 69.50 261 LEU A O 1
ATOM 1943 N N . GLY A 1 262 ? 17.491 -5.318 -2.963 1.00 72.62 262 GLY A N 1
ATOM 1944 C CA . GLY A 1 262 ? 17.816 -3.963 -2.538 1.00 72.62 262 GLY A CA 1
ATOM 1945 C C . GLY A 1 262 ? 16.628 -3.247 -1.904 1.00 72.62 262 GLY A C 1
ATOM 1946 O O . GLY A 1 262 ? 16.797 -2.573 -0.892 1.00 72.62 262 GLY A O 1
ATOM 1947 N N . GLY A 1 263 ? 15.413 -3.459 -2.416 1.00 69.19 263 GLY A N 1
ATOM 1948 C CA . GLY A 1 263 ? 14.183 -2.943 -1.820 1.00 69.19 263 GLY A CA 1
ATOM 1949 C C . GLY A 1 263 ? 13.924 -3.518 -0.426 1.00 69.19 263 GLY A C 1
ATOM 1950 O O . GLY A 1 263 ? 13.558 -2.778 0.487 1.00 69.19 263 GLY A O 1
ATOM 1951 N N . ALA A 1 264 ? 14.175 -4.815 -0.226 1.00 68.25 264 ALA A N 1
ATOM 1952 C CA . ALA A 1 264 ? 14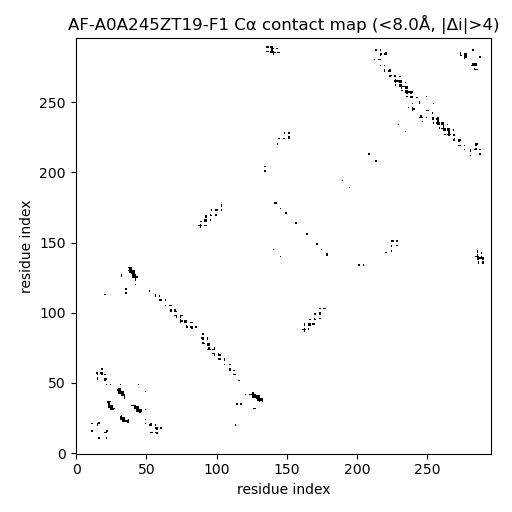.062 -5.449 1.087 1.00 68.25 264 ALA A CA 1
ATOM 1953 C C . ALA A 1 264 ? 15.101 -4.909 2.089 1.00 68.25 264 ALA A C 1
ATOM 1955 O O . ALA A 1 264 ? 14.747 -4.610 3.234 1.00 68.25 264 ALA A O 1
ATOM 1956 N N . VAL A 1 265 ? 16.360 -4.729 1.663 1.00 75.38 265 VAL A N 1
ATOM 1957 C CA . VAL A 1 265 ? 17.428 -4.146 2.499 1.00 75.38 265 VAL A CA 1
ATOM 1958 C C . VAL A 1 265 ? 17.118 -2.684 2.829 1.00 75.38 265 VAL A C 1
ATOM 1960 O O . VAL A 1 265 ? 17.210 -2.288 3.992 1.00 75.38 265 VAL A O 1
ATOM 1963 N N . ALA A 1 266 ? 16.679 -1.897 1.843 1.00 71.75 266 ALA A N 1
ATOM 1964 C CA . ALA A 1 266 ? 16.272 -0.508 2.034 1.00 71.75 266 ALA A CA 1
ATOM 1965 C C . ALA A 1 266 ? 15.120 -0.405 3.040 1.00 71.75 266 ALA A C 1
ATOM 1967 O O . ALA A 1 266 ? 15.210 0.355 4.000 1.00 71.75 266 ALA A O 1
ATOM 1968 N N . TYR A 1 267 ? 14.084 -1.235 2.900 1.00 72.88 267 TYR A N 1
ATOM 1969 C CA . TYR A 1 267 ? 12.974 -1.284 3.851 1.00 72.88 267 TYR A CA 1
ATOM 1970 C C . TYR A 1 267 ? 13.432 -1.625 5.279 1.00 72.88 267 TYR A C 1
ATOM 1972 O O . TYR A 1 267 ? 12.975 -1.010 6.247 1.00 72.88 267 TYR A O 1
ATOM 1980 N N . ALA A 1 268 ? 14.348 -2.586 5.434 1.00 75.50 268 ALA A N 1
ATOM 1981 C CA . ALA A 1 268 ? 14.900 -2.943 6.738 1.00 75.50 268 ALA A CA 1
ATOM 1982 C C . ALA A 1 268 ? 15.687 -1.779 7.368 1.00 75.50 268 ALA A C 1
ATOM 1984 O O . ALA A 1 268 ? 15.470 -1.467 8.544 1.00 75.50 268 ALA A O 1
ATOM 1985 N N . ALA A 1 269 ? 16.535 -1.103 6.584 1.00 79.12 269 ALA A N 1
ATOM 1986 C CA . ALA A 1 269 ? 17.294 0.070 7.015 1.00 79.12 269 ALA A CA 1
ATOM 1987 C C . ALA A 1 269 ? 16.364 1.216 7.437 1.00 79.12 269 ALA A C 1
ATOM 1989 O O . ALA A 1 269 ? 16.495 1.743 8.544 1.00 79.12 269 ALA A O 1
ATOM 1990 N N . MET A 1 270 ? 15.356 1.521 6.615 1.00 77.06 270 MET A N 1
ATOM 1991 C CA . MET A 1 270 ? 14.337 2.527 6.913 1.00 77.06 270 MET A CA 1
ATOM 1992 C C . MET A 1 270 ? 13.625 2.231 8.236 1.00 77.06 270 MET A C 1
ATOM 1994 O O . MET A 1 270 ? 13.532 3.085 9.116 1.00 77.06 270 MET A O 1
ATOM 1998 N N . ARG A 1 271 ? 13.218 0.975 8.457 1.00 78.25 271 ARG A N 1
ATOM 1999 C CA . ARG A 1 271 ? 12.569 0.558 9.708 1.00 78.25 271 ARG A CA 1
ATOM 2000 C C . ARG A 1 271 ? 13.476 0.708 10.933 1.00 78.25 271 ARG A C 1
ATOM 2002 O O . ARG A 1 271 ? 12.981 0.999 12.024 1.00 78.25 271 ARG A O 1
ATOM 2009 N N . MET A 1 272 ? 14.776 0.459 10.796 1.00 86.81 272 MET A N 1
ATOM 2010 C CA . MET A 1 272 ? 15.733 0.649 11.890 1.00 86.81 272 MET A CA 1
ATOM 2011 C C . MET A 1 272 ? 15.910 2.131 12.226 1.00 86.81 272 MET A C 1
ATOM 2013 O O . MET A 1 272 ? 15.882 2.485 13.406 1.00 86.81 272 MET A O 1
ATOM 2017 N N . ILE A 1 273 ? 16.020 2.985 11.207 1.00 83.81 273 ILE A N 1
ATOM 2018 C CA . ILE A 1 273 ? 16.174 4.435 11.369 1.00 83.81 273 ILE A CA 1
ATOM 2019 C C . ILE A 1 273 ? 14.908 5.048 11.969 1.00 83.81 273 ILE A C 1
ATOM 2021 O O . ILE A 1 273 ? 15.003 5.798 12.937 1.00 83.81 273 ILE A O 1
ATOM 2025 N N . ASP A 1 274 ? 13.720 4.649 11.511 1.00 82.06 274 ASP A N 1
ATOM 2026 C CA . ASP A 1 274 ? 12.451 5.102 12.087 1.00 82.06 274 ASP A CA 1
ATOM 2027 C C . ASP A 1 274 ? 12.293 4.682 13.561 1.00 82.06 274 ASP A C 1
ATOM 2029 O O . ASP A 1 274 ? 11.822 5.457 14.394 1.00 82.06 274 ASP A O 1
ATOM 2033 N N . ARG A 1 275 ? 12.741 3.475 13.935 1.00 83.31 275 ARG A N 1
ATOM 2034 C CA . ARG A 1 275 ? 12.771 3.049 15.348 1.00 83.31 275 ARG A CA 1
ATOM 2035 C C . ARG A 1 275 ? 13.720 3.901 16.186 1.00 83.31 275 ARG A C 1
ATOM 2037 O O . ARG A 1 275 ? 13.407 4.176 17.343 1.00 83.31 275 ARG A O 1
ATOM 2044 N N . LEU A 1 276 ? 14.871 4.280 15.635 1.00 90.19 276 LEU A N 1
ATOM 2045 C CA . LEU A 1 276 ? 15.830 5.147 16.316 1.00 90.19 276 LEU A CA 1
ATOM 2046 C C . LEU A 1 276 ? 15.259 6.561 16.479 1.00 90.19 2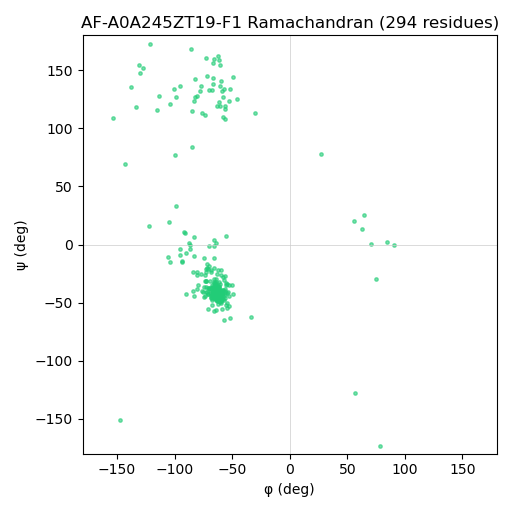76 LEU A C 1
ATOM 2048 O O . LEU A 1 276 ? 15.301 7.102 17.580 1.00 90.19 276 LEU A O 1
ATOM 2052 N N . CYS A 1 277 ? 14.628 7.084 15.426 1.00 82.94 277 CYS A N 1
ATOM 2053 C CA . CYS A 1 277 ? 13.903 8.346 15.440 1.00 82.94 277 CYS A CA 1
ATOM 2054 C C . CYS A 1 277 ? 12.840 8.353 16.545 1.00 82.94 277 CYS A C 1
ATOM 2056 O O . CYS A 1 277 ? 12.898 9.193 17.437 1.00 82.94 277 CYS A O 1
ATOM 2058 N N . LYS A 1 278 ? 11.977 7.329 16.597 1.00 82.75 278 LYS A N 1
ATOM 2059 C CA . LYS A 1 278 ? 10.957 7.170 17.649 1.00 82.75 278 LYS A CA 1
ATOM 2060 C C . LYS A 1 278 ? 11.530 7.163 19.059 1.00 82.75 278 LYS A C 1
ATOM 2062 O O . LYS A 1 278 ? 10.924 7.733 19.959 1.00 82.75 278 LYS A O 1
ATOM 2067 N N . ARG A 1 279 ? 12.680 6.516 19.268 1.00 86.50 279 ARG A N 1
ATOM 2068 C CA . ARG A 1 279 ? 13.346 6.500 20.579 1.00 86.50 279 ARG A CA 1
ATOM 2069 C C . ARG A 1 279 ? 13.843 7.884 20.995 1.00 86.50 279 ARG A C 1
ATOM 2071 O O . ARG A 1 279 ? 13.869 8.160 22.185 1.00 86.50 279 ARG A O 1
ATOM 2078 N N . TRP A 1 280 ? 14.247 8.715 20.037 1.00 85.06 280 TRP A N 1
ATOM 2079 C CA . TRP A 1 280 ? 14.841 10.028 20.294 1.00 85.06 280 TRP A CA 1
ATOM 2080 C C . TRP A 1 280 ? 13.808 11.150 20.367 1.00 85.06 280 TRP A C 1
ATOM 2082 O O . TRP A 1 280 ? 13.905 12.020 21.223 1.00 85.06 280 TRP A O 1
ATOM 2092 N N . THR A 1 281 ? 12.827 11.144 19.469 1.00 80.31 281 THR A N 1
ATOM 2093 C CA . THR A 1 281 ? 11.867 12.244 19.306 1.00 80.31 281 THR A CA 1
ATOM 2094 C C . THR A 1 281 ? 10.485 11.908 19.860 1.00 80.31 281 THR A C 1
ATOM 2096 O O . THR A 1 281 ? 9.630 12.785 19.936 1.00 80.31 281 THR A O 1
ATOM 2099 N N . GLY A 1 282 ? 10.228 10.640 20.203 1.00 79.38 282 GLY A N 1
ATOM 2100 C CA . GLY A 1 282 ? 8.885 10.145 20.519 1.00 79.38 282 GLY A CA 1
ATOM 2101 C C . GLY A 1 282 ? 7.954 10.065 19.302 1.00 79.38 282 GLY A C 1
ATOM 2102 O O . GLY A 1 282 ? 6.803 9.656 19.442 1.00 79.38 282 GLY A O 1
ATOM 2103 N N . LEU A 1 283 ? 8.436 10.428 18.108 1.00 75.38 283 LEU A N 1
ATOM 2104 C CA . LEU A 1 283 ? 7.657 10.542 16.878 1.00 75.38 283 LEU A CA 1
ATOM 2105 C C . LEU A 1 283 ? 8.309 9.732 15.747 1.00 75.38 283 LEU A C 1
ATOM 2107 O O . LEU A 1 283 ? 9.516 9.513 15.717 1.00 75.38 283 LEU A O 1
ATOM 2111 N N . SER A 1 284 ? 7.499 9.257 14.801 1.00 72.50 284 SER A N 1
ATOM 2112 C CA . SER A 1 284 ? 7.990 8.580 13.593 1.00 72.50 284 SER A CA 1
ATOM 2113 C C . SER A 1 284 ? 8.504 9.622 12.605 1.00 72.50 284 SER A C 1
ATOM 2115 O O . SER A 1 284 ? 7.754 10.548 12.299 1.00 72.50 284 SER A O 1
ATOM 2117 N N . ALA A 1 285 ? 9.697 9.458 12.022 1.00 65.75 285 ALA A N 1
ATOM 2118 C CA . ALA A 1 285 ? 10.163 10.320 10.919 1.00 65.75 285 ALA A CA 1
ATOM 2119 C C . ALA A 1 285 ? 9.124 10.372 9.780 1.00 65.75 285 ALA A C 1
ATOM 2121 O O . ALA A 1 285 ? 8.834 11.414 9.194 1.00 65.75 285 ALA A O 1
ATOM 2122 N N . MET A 1 286 ? 8.453 9.242 9.578 1.00 59.69 286 MET A N 1
ATOM 2123 C CA . MET A 1 286 ? 7.329 9.060 8.671 1.00 59.69 286 MET A CA 1
ATOM 2124 C C . MET A 1 286 ? 6.079 9.892 9.023 1.00 59.69 286 MET A C 1
ATOM 2126 O O . MET A 1 286 ? 5.287 10.226 8.144 1.00 59.69 286 MET A O 1
ATOM 2130 N N . ASP A 1 287 ? 5.893 10.269 10.284 1.00 58.09 287 ASP A N 1
ATOM 2131 C CA . ASP A 1 287 ? 4.759 11.072 10.751 1.00 58.09 287 ASP A CA 1
ATOM 2132 C C . ASP A 1 287 ? 5.062 12.579 10.775 1.00 58.09 287 ASP A C 1
ATOM 2134 O O . ASP A 1 287 ? 4.120 13.376 10.810 1.00 58.09 287 ASP A O 1
ATOM 2138 N N . ALA A 1 288 ? 6.335 13.000 10.679 1.00 54.25 288 ALA A N 1
ATOM 2139 C CA . ALA A 1 288 ? 6.705 14.422 10.630 1.00 54.25 288 ALA A CA 1
ATOM 2140 C C . ALA A 1 288 ? 6.005 15.163 9.484 1.00 54.25 288 ALA A C 1
ATOM 2142 O O . ALA A 1 288 ? 5.503 16.259 9.655 1.00 54.25 288 ALA A O 1
ATOM 2143 N N . PHE A 1 289 ? 5.822 14.576 8.312 1.00 47.75 289 PHE A N 1
ATOM 2144 C CA . PHE A 1 289 ? 5.198 15.329 7.215 1.00 47.75 289 PHE A CA 1
ATOM 2145 C C . PHE A 1 289 ? 3.696 15.630 7.419 1.00 47.75 289 PHE A C 1
ATOM 2147 O O . PHE A 1 289 ? 3.090 16.326 6.606 1.00 47.75 289 PHE A O 1
ATOM 2154 N N . SER A 1 290 ? 3.094 15.183 8.528 1.00 45.94 290 SER A N 1
ATOM 2155 C CA . SER A 1 290 ? 1.747 15.600 8.931 1.00 45.94 290 SER A CA 1
ATOM 2156 C C . SER A 1 290 ? 1.647 17.047 9.449 1.00 45.94 290 SER A C 1
ATOM 2158 O O . SER A 1 290 ? 0.530 17.589 9.460 1.00 45.94 290 SER A O 1
ATOM 2160 N N . TRP A 1 291 ? 2.776 17.684 9.818 1.00 42.50 291 TRP A N 1
ATOM 2161 C CA . TRP A 1 291 ? 2.839 19.070 10.316 1.00 42.50 291 TRP A CA 1
ATOM 2162 C C . TRP A 1 291 ? 3.124 20.132 9.245 1.00 42.50 291 TRP A C 1
ATOM 2164 O O . TRP A 1 291 ? 2.876 21.309 9.503 1.00 42.50 291 TRP A O 1
ATOM 2174 N N . LEU A 1 292 ? 3.568 19.754 8.038 1.00 37.06 292 LEU A N 1
ATOM 2175 C CA . LEU A 1 292 ? 3.765 20.707 6.939 1.00 37.06 292 LEU A CA 1
ATOM 2176 C C . LEU A 1 292 ? 2.412 21.336 6.541 1.00 37.06 292 LEU A C 1
ATOM 2178 O O . LEU A 1 292 ? 1.476 20.609 6.168 1.00 37.06 292 LEU A O 1
ATOM 2182 N N . PRO A 1 293 ? 2.259 22.671 6.655 1.00 34.84 293 PRO A N 1
ATOM 2183 C CA . PRO A 1 293 ? 1.021 23.345 6.301 1.00 34.84 293 PRO A CA 1
ATOM 2184 C C . PRO A 1 293 ? 0.692 23.108 4.825 1.00 34.84 293 PRO A C 1
ATOM 2186 O O . PRO A 1 293 ? 1.560 23.139 3.969 1.00 34.84 293 PRO A O 1
ATOM 2189 N N . VAL A 1 294 ? -0.588 22.902 4.503 1.00 32.69 294 VAL A N 1
ATOM 2190 C CA . VAL A 1 294 ? -1.066 22.602 3.129 1.00 32.69 294 VAL A CA 1
ATOM 2191 C C . VAL A 1 294 ? -0.870 23.779 2.150 1.00 32.69 294 VAL A C 1
ATOM 2193 O O . VAL A 1 294 ? -1.257 23.678 0.994 1.00 32.69 294 VAL A O 1
ATOM 2196 N N . HIS A 1 295 ? -0.341 24.901 2.629 1.00 29.62 295 HIS A N 1
ATOM 2197 C CA . HIS A 1 295 ? -0.223 26.174 1.919 1.00 29.62 295 HIS A CA 1
ATOM 2198 C C . HIS A 1 295 ? 1.229 26.669 1.813 1.00 29.62 295 HIS A C 1
ATOM 2200 O O . HIS A 1 295 ? 1.440 27.847 1.547 1.00 29.62 295 HIS A O 1
ATOM 2206 N N . TRP A 1 296 ? 2.201 25.788 2.053 1.00 29.97 296 TRP A N 1
ATOM 2207 C CA . TRP A 1 296 ? 3.601 25.951 1.653 1.00 29.97 296 TRP A CA 1
ATOM 2208 C C . TRP A 1 296 ? 3.874 24.974 0.509 1.00 29.97 296 TRP A C 1
ATOM 2210 O O . TRP A 1 296 ? 4.673 25.331 -0.379 1.00 29.97 296 TRP A O 1
#

Secondary structure (DSSP, 8-state):
----GGGGGGG--HHHHHHT-GGGEEEETTEEEE-GGG-EEEEEE-HHHHHHHHHHHHHHHHHHHHHHHHHHHHHHHHHHHHSTTS-HHHHHHHHHHHHHHHHHHHHHHHHHHHTHHHHHHTTSPPSEEEEPPPS--S-THHHHHHHHHHHHHHHHTTS--HHHHHHHHHHHHHHHHHHHHHHHHHHHHS-HHHHHHHHHHHHHTTS---HHHHHHHHHHHHHHHHHHHHHHHHHHHHHHHHTT--SSS--HHHHHHHHHHHHHHHHHHHHHHHHHHHHHHSS-HHHHTTSS-TT-

pLDDT: mean 70.29, std 16.62, range [29.62, 97.38]

Foldseek 3Di:
DDDDPVVVLVPQDPLLVVLCLLVQWDDDDQFTFGDQVVWFFTFTDHPVRSVVLSVQSSVLVVVLVVQLVVQLVVLLVVLCVVQVPHDLQSSLLSSLQRSLVSNLVSVVVSVVSSCPVVVVRVPTDGPGGTDDDPPLPPFLLLVLVLVLVLVLVVVVVVDDDSNVVSNNVSSNVSSVVSVVVVVVVSVVPQDPVNVVVVVVVVVVVPPPQPVVLLVLLVVLSVQLSVQLSCLLVVQLVVQCVVVVHDPNDGDPVSNVVSNVRSNVRSVVSSVVSQVVSCVVNVDGSRSSVVPPDPPD

Nearest PDB structures (foldseek):
  8b6h-assembly1_EG  TM=6.465E-01  e=3.153E+00  Tetrahymena thermophila SB210
  3beh-assembly1_D  TM=2.022E-01  e=1.513E+00  Mesorhizobium loti
  4k7q-assembly1_A  TM=2.602E-01  e=8.101E+00  Escherichia coli K-12

Mean predicted aligned error: 13.01 Å